Protein AF-A0A6J3HH62-F1 (afdb_monomer_lite)

Radius of gyration: 23.16 Å; chains: 1; bounding box: 51×31×91 Å

Secondary structure (DSSP, 8-state):
-----------------SS-----TTTTT---SSS---HHHHHHHHTTHHHHHHHHHHHHHHS-GGGGTSHHHHTS-HHHHHHHHHHHHHHHHHHHHHHHHHHHHHHHHTTTT-EEGGG--BTTTB-SS--PPPSSHHHHHHS-EE-GGG--B-HHHHHH-SSHHHHHHHBSHHHHHHIIIIIITT-SS--GGG-

Sequence (195 aa):
LPTCPSDRCPPSLTHRPVLPLPHLPGLAGAALPGGRASLRPLLRRAWPAPLFGLLFLLSSHLFPLEAVREDAFYARPLPARLFYMIPVFFAFRMRFYVAWIAAECGCIAAGFGAYPVAAKARAGGGPTLQCPPPSSPEKAASLEYDYETIRNIDCYGTDFCVRVRDGMRYWNMTVQWWLAQYIYKSAPARSYVLR

Foldseek 3Di:
DDDDDDDDDDPDPDDDPLACPPPPVPQVDPPQPDDDLPCVQLCVLCVCLVVLVVLLVVLCVVQPPVVCVDPVLVVDDPVVNVVSVVSVVSSVVSVVSNVLSVVLSVCSVSVHQWDFVVQVQAALGGGPDDDDDDPDSVSSNVTDTDNRNPQQADPCQLPPPPDPVSNVCRHRVSVVVSCVPPPQVPDPDNPPPPD

Structure (mmCIF, N/CA/C/O backbone):
data_AF-A0A6J3HH62-F1
#
_entry.id   AF-A0A6J3HH62-F1
#
loop_
_atom_site.group_PDB
_atom_site.id
_atom_site.type_symbol
_atom_site.label_atom_id
_atom_site.label_alt_id
_atom_site.label_comp_id
_atom_site.label_asym_id
_atom_site.label_entity_id
_atom_site.label_seq_id
_atom_site.pdbx_PDB_ins_code
_atom_site.Cartn_x
_atom_site.Cartn_y
_atom_site.Cartn_z
_atom_site.occupancy
_atom_site.B_iso_or_equiv
_atom_site.auth_seq_id
_atom_site.auth_comp_id
_atom_site.auth_asym_id
_atom_site.auth_atom_id
_atom_site.pdbx_PDB_model_num
ATOM 1 N N . LEU A 1 1 ? 11.571 -1.121 63.852 1.00 31.17 1 LEU A N 1
ATOM 2 C CA . LEU A 1 1 ? 11.965 -0.273 62.699 1.00 31.17 1 LEU A CA 1
ATOM 3 C C . LEU A 1 1 ? 13.459 -0.455 62.477 1.00 31.17 1 LEU A C 1
ATOM 5 O O . LEU A 1 1 ? 14.147 -0.515 63.492 1.00 31.17 1 LEU A O 1
ATOM 9 N N . PRO A 1 2 ? 13.955 -0.557 61.231 1.00 35.16 2 PRO A N 1
ATOM 10 C CA . PRO A 1 2 ? 13.285 -0.305 59.935 1.00 35.16 2 PRO A CA 1
ATOM 11 C C . PRO A 1 2 ? 13.079 -1.614 59.118 1.00 35.16 2 PRO A C 1
ATOM 13 O O . PRO A 1 2 ? 13.833 -2.552 59.324 1.00 35.16 2 PRO A O 1
ATOM 16 N N . THR A 1 3 ? 12.033 -1.923 58.329 1.00 29.91 3 THR A N 1
ATOM 17 C CA . THR A 1 3 ? 11.185 -1.297 57.272 1.00 29.91 3 THR A CA 1
ATOM 18 C C . THR A 1 3 ? 11.782 -1.216 55.852 1.00 29.91 3 THR A C 1
ATOM 20 O O . THR A 1 3 ? 12.464 -0.244 55.560 1.00 29.91 3 THR A O 1
ATOM 23 N N . CYS A 1 4 ? 11.367 -2.189 55.005 1.00 29.03 4 CYS A N 1
ATOM 24 C CA . CYS A 1 4 ? 11.057 -2.180 53.545 1.00 29.03 4 CYS A CA 1
ATOM 25 C C . CYS A 1 4 ? 12.110 -1.714 52.496 1.00 29.03 4 CYS A C 1
ATOM 27 O O . CYS A 1 4 ? 13.048 -1.023 52.872 1.00 29.03 4 CYS A O 1
ATOM 29 N N . PRO A 1 5 ? 11.962 -2.013 51.171 1.00 36.81 5 PRO A N 1
ATOM 30 C CA . PRO A 1 5 ? 10.780 -2.553 50.476 1.00 36.81 5 PRO A CA 1
ATOM 31 C C . PRO A 1 5 ? 11.000 -3.732 49.497 1.00 36.81 5 PRO A C 1
ATOM 33 O O . PRO A 1 5 ? 11.999 -3.866 48.793 1.00 36.81 5 PRO A O 1
ATOM 36 N N . SER A 1 6 ? 9.940 -4.530 49.409 1.00 42.06 6 SER A N 1
ATOM 37 C CA . SER A 1 6 ? 9.471 -5.283 48.247 1.00 42.06 6 SER A CA 1
ATOM 38 C C . SER A 1 6 ? 9.357 -4.397 46.998 1.00 42.06 6 SER A C 1
ATOM 40 O O . SER A 1 6 ? 8.536 -3.492 47.004 1.00 42.06 6 SER A O 1
ATOM 42 N N . ASP A 1 7 ? 10.167 -4.646 45.963 1.00 32.72 7 ASP A N 1
ATOM 43 C CA . ASP A 1 7 ? 9.869 -4.342 44.549 1.00 32.72 7 ASP A CA 1
ATOM 44 C C . ASP A 1 7 ? 11.077 -4.697 43.669 1.00 32.72 7 ASP A C 1
ATOM 46 O O . ASP A 1 7 ? 12.002 -3.896 43.494 1.00 32.72 7 ASP A O 1
ATOM 50 N N . ARG A 1 8 ? 11.087 -5.925 43.130 1.00 31.81 8 ARG A N 1
ATOM 51 C CA . ARG A 1 8 ? 11.787 -6.308 41.884 1.00 31.81 8 ARG A CA 1
ATOM 52 C C . ARG A 1 8 ? 11.579 -7.794 41.586 1.00 31.81 8 ARG A C 1
ATOM 54 O O . ARG A 1 8 ? 12.484 -8.610 41.705 1.00 31.81 8 ARG A O 1
ATOM 61 N N . CYS A 1 9 ? 10.366 -8.144 41.174 1.00 26.94 9 CYS A N 1
ATOM 62 C CA . CYS A 1 9 ? 10.144 -9.369 40.411 1.00 26.94 9 CYS A CA 1
ATOM 63 C C . CYS A 1 9 ? 10.003 -8.951 38.935 1.00 26.94 9 CYS A C 1
ATOM 65 O O . CYS A 1 9 ? 9.087 -8.185 38.627 1.00 26.94 9 CYS A O 1
ATOM 67 N N . PRO A 1 10 ? 10.918 -9.335 38.025 1.00 29.25 10 PRO A N 1
ATOM 68 C CA . PRO A 1 10 ? 10.772 -9.004 36.611 1.00 29.25 10 PRO A CA 1
ATOM 69 C C . PRO A 1 10 ? 9.604 -9.820 36.032 1.00 29.25 10 PRO A C 1
ATOM 71 O O . PRO A 1 10 ? 9.529 -11.023 36.291 1.00 29.25 10 PRO A O 1
ATOM 74 N N . PRO A 1 11 ? 8.680 -9.223 35.257 1.00 34.53 11 PRO A N 1
ATOM 75 C CA . PRO A 1 11 ? 7.620 -9.998 34.641 1.00 34.53 11 PRO A CA 1
ATOM 76 C C . PRO A 1 11 ? 8.225 -10.905 33.566 1.00 34.53 11 PRO A C 1
ATOM 78 O O . PRO A 1 11 ? 8.977 -10.477 32.690 1.00 34.53 11 PRO A O 1
ATOM 81 N N . SER A 1 12 ? 7.888 -12.180 33.691 1.00 28.73 12 SER A N 1
ATOM 82 C CA . SER A 1 12 ? 8.230 -13.298 32.827 1.00 28.73 12 SER A CA 1
ATOM 83 C C . SER A 1 12 ? 8.077 -12.985 31.332 1.00 28.73 12 SER A C 1
ATOM 85 O O . SER A 1 12 ? 6.998 -12.651 30.837 1.00 28.73 12 SER A O 1
ATOM 87 N N . LEU A 1 13 ? 9.178 -13.175 30.598 1.00 35.12 13 LEU A N 1
ATOM 88 C CA . LEU A 1 13 ? 9.234 -13.328 29.143 1.00 35.12 13 LEU A CA 1
ATOM 89 C C . LEU A 1 13 ? 8.426 -14.568 28.740 1.00 35.12 13 LEU A C 1
ATOM 91 O O . LEU A 1 13 ? 8.947 -15.673 28.628 1.00 35.12 13 LEU A O 1
ATOM 95 N N . THR A 1 14 ? 7.127 -14.386 28.542 1.00 31.50 14 THR A N 1
ATOM 96 C CA . THR A 1 14 ? 6.282 -15.351 27.842 1.00 31.50 14 THR A CA 1
ATOM 97 C C . THR A 1 14 ? 6.245 -14.957 26.372 1.00 31.50 14 THR A C 1
ATOM 99 O O . THR A 1 14 ? 5.833 -13.851 26.022 1.00 31.50 14 THR A O 1
ATOM 102 N N . HIS A 1 15 ? 6.729 -15.861 25.517 1.00 33.84 15 HIS A N 1
ATOM 103 C CA . HIS A 1 15 ? 6.591 -15.821 24.064 1.00 33.84 15 HIS A CA 1
ATOM 104 C C . HIS A 1 15 ? 5.150 -15.443 23.684 1.00 33.84 15 HIS A C 1
ATOM 106 O O . HIS A 1 15 ? 4.239 -16.262 23.788 1.00 33.84 15 HIS A O 1
ATOM 112 N N . ARG A 1 16 ? 4.931 -14.193 23.261 1.00 29.56 16 ARG A N 1
ATOM 113 C CA . ARG A 1 16 ? 3.649 -13.754 22.702 1.00 29.56 16 ARG A CA 1
ATOM 114 C C . ARG A 1 16 ? 3.679 -13.943 21.182 1.00 29.56 16 ARG A C 1
ATOM 116 O O . ARG A 1 16 ? 4.616 -13.453 20.550 1.00 29.56 16 ARG A O 1
ATOM 123 N N . PRO A 1 17 ? 2.696 -14.641 20.587 1.00 28.61 17 PRO A N 1
ATOM 124 C CA . PRO A 1 17 ? 2.595 -14.782 19.140 1.00 28.61 17 PRO A CA 1
ATOM 125 C C . PRO A 1 17 ? 2.335 -13.433 18.446 1.00 28.61 17 PRO A C 1
ATOM 127 O O . PRO A 1 17 ? 1.947 -12.445 19.065 1.00 28.61 17 PRO A O 1
ATOM 130 N N . VAL A 1 18 ? 2.577 -13.434 17.132 1.00 42.69 18 VAL A N 1
ATOM 131 C CA . VAL A 1 18 ? 2.764 -12.314 16.182 1.00 42.69 18 VAL A CA 1
ATOM 132 C C . VAL A 1 18 ? 1.596 -11.310 16.056 1.00 42.69 18 VAL A C 1
ATOM 134 O O . VAL A 1 18 ? 1.731 -10.295 15.382 1.00 42.69 18 VAL A O 1
ATOM 137 N N . LEU A 1 19 ? 0.495 -11.494 16.781 1.00 33.06 19 LEU A N 1
ATOM 138 C CA . LEU A 1 19 ? -0.515 -10.463 17.016 1.00 33.06 19 LEU A CA 1
ATOM 139 C C . LEU A 1 19 ? -0.788 -10.409 18.523 1.00 33.06 19 LEU A C 1
ATOM 141 O O . LEU A 1 19 ? -1.282 -11.400 19.067 1.00 33.06 19 LEU A O 1
ATOM 145 N N . PRO A 1 20 ? -0.574 -9.278 19.219 1.00 34.00 20 PRO A N 1
ATOM 146 C CA . PRO A 1 20 ? -1.252 -9.061 20.479 1.00 34.00 20 PRO A CA 1
ATOM 147 C C . PRO A 1 20 ? -2.722 -8.796 20.134 1.00 34.00 20 PRO A C 1
ATOM 149 O O . PRO A 1 20 ? -3.158 -7.653 20.070 1.00 34.00 20 PRO A O 1
ATOM 152 N N . LEU A 1 21 ? -3.492 -9.856 19.878 1.00 33.06 21 LEU A N 1
ATOM 153 C CA . LEU A 1 21 ? -4.920 -9.823 20.155 1.00 33.06 21 LEU A CA 1
ATOM 154 C C . LEU A 1 21 ? -5.010 -9.520 21.655 1.00 33.06 21 LEU A C 1
ATOM 156 O O . LEU A 1 21 ? -4.557 -10.346 22.454 1.00 33.06 21 LEU A O 1
ATOM 160 N N . PRO A 1 22 ? -5.488 -8.336 22.081 1.00 36.28 22 PRO A N 1
ATOM 161 C CA . PRO A 1 22 ? -5.787 -8.156 23.486 1.00 36.28 22 PRO A CA 1
ATOM 162 C C . PRO A 1 22 ? -6.780 -9.257 23.854 1.00 36.28 22 PRO A C 1
ATOM 164 O O . PRO A 1 22 ? -7.756 -9.482 23.138 1.00 36.28 22 PRO A O 1
ATOM 167 N N . HIS A 1 23 ? -6.500 -9.969 24.945 1.00 30.41 23 HIS A N 1
ATOM 168 C CA . HIS A 1 23 ? -7.433 -10.881 25.593 1.00 30.41 23 HIS A CA 1
ATOM 169 C C . HIS A 1 23 ? -8.644 -10.079 26.103 1.00 30.41 23 HIS A C 1
ATOM 171 O O . HIS A 1 23 ? -8.792 -9.824 27.292 1.00 30.41 23 HIS A O 1
ATOM 177 N N . LEU A 1 24 ? -9.493 -9.647 25.175 1.00 33.78 24 LEU A N 1
ATOM 178 C CA . LEU A 1 24 ? -10.891 -9.320 25.377 1.00 33.78 24 LEU A CA 1
ATOM 179 C C . LEU A 1 24 ? -11.648 -10.569 24.920 1.00 33.78 24 LEU A C 1
ATOM 181 O O . LEU A 1 24 ? -11.920 -10.707 23.722 1.00 33.78 24 LEU A O 1
ATOM 185 N N . PRO A 1 25 ? -11.930 -11.524 25.827 1.00 29.22 25 PRO A N 1
ATOM 186 C CA . PRO A 1 25 ? -12.827 -12.619 25.504 1.00 29.22 25 PRO A CA 1
ATOM 187 C C . PRO A 1 25 ? -14.193 -11.984 25.214 1.00 29.22 25 PRO A C 1
ATOM 189 O O . PRO A 1 25 ? -14.886 -11.554 26.128 1.00 29.22 25 PRO A O 1
ATOM 192 N N . GLY A 1 26 ? -14.530 -11.819 23.931 1.00 31.41 26 GLY A N 1
ATOM 193 C CA . GLY A 1 26 ? -15.834 -11.294 23.512 1.00 31.41 26 GLY A CA 1
ATOM 194 C C . GLY A 1 26 ? -15.873 -10.343 22.312 1.00 31.41 26 GLY A C 1
ATOM 195 O O . GLY A 1 26 ? -16.970 -10.060 21.849 1.00 31.41 26 GLY A O 1
ATOM 196 N N . LEU A 1 27 ? -14.744 -9.861 21.770 1.00 39.72 27 LEU A N 1
ATOM 197 C CA . LEU A 1 27 ? -14.769 -8.909 20.634 1.00 39.72 27 LEU A CA 1
ATOM 198 C C . LEU A 1 27 ? -14.074 -9.389 19.354 1.00 39.72 27 LEU A C 1
ATOM 200 O O . LEU A 1 27 ? -14.310 -8.817 18.298 1.00 39.72 27 LEU A O 1
ATOM 204 N N . ALA A 1 28 ? -13.307 -10.484 19.399 1.00 34.47 28 ALA A N 1
ATOM 205 C CA . ALA A 1 28 ? -12.663 -11.075 18.215 1.00 34.47 28 ALA A CA 1
ATOM 206 C C . ALA A 1 28 ? -13.637 -11.779 17.239 1.00 34.47 28 ALA A C 1
ATOM 208 O O . ALA A 1 28 ? -13.213 -12.393 16.267 1.00 34.47 28 ALA A O 1
ATOM 209 N N . GLY A 1 29 ? -14.941 -11.694 17.494 1.00 36.44 29 GLY A N 1
ATOM 210 C CA . GLY A 1 29 ? -15.987 -12.299 16.674 1.00 36.44 29 GLY A CA 1
ATOM 211 C C . GLY A 1 29 ? -17.371 -11.748 16.993 1.00 36.44 29 GLY A C 1
ATOM 212 O O . GLY A 1 29 ? -18.364 -12.430 16.754 1.00 36.44 29 GLY A O 1
ATOM 213 N N . ALA A 1 30 ? -17.458 -10.535 17.551 1.00 38.81 30 ALA A N 1
ATOM 214 C CA . ALA A 1 30 ? -18.736 -9.846 17.618 1.00 38.81 30 ALA A CA 1
ATOM 215 C C . ALA A 1 30 ? -19.070 -9.394 16.194 1.00 38.81 30 ALA A C 1
ATOM 217 O O . ALA A 1 30 ? -18.771 -8.270 15.793 1.00 38.81 30 ALA A O 1
ATOM 218 N N . ALA A 1 31 ? -19.653 -10.307 15.413 1.00 41.12 31 ALA A N 1
ATOM 219 C CA . ALA A 1 31 ? -20.469 -9.932 14.275 1.00 41.12 31 ALA A CA 1
ATOM 220 C C . ALA A 1 31 ? -21.344 -8.767 14.745 1.00 41.12 31 ALA A C 1
ATOM 222 O O . ALA A 1 31 ? -22.057 -8.913 15.740 1.00 41.12 31 ALA A O 1
ATOM 223 N N . LEU A 1 32 ? -21.194 -7.605 14.100 1.00 47.41 32 LEU A N 1
ATOM 224 C CA . LEU A 1 32 ? -21.970 -6.402 14.396 1.00 47.41 32 LEU A CA 1
ATOM 225 C C . LEU A 1 32 ? -23.425 -6.826 14.664 1.00 47.41 32 LEU A C 1
ATOM 227 O O . LEU A 1 32 ? -24.048 -7.396 13.759 1.00 47.41 32 LEU A O 1
ATOM 231 N N . PRO A 1 33 ? -23.953 -6.645 15.891 1.00 35.84 33 PRO A N 1
ATOM 232 C CA . PRO A 1 33 ? -25.292 -7.102 16.218 1.00 35.84 33 PRO A CA 1
ATOM 233 C C . PRO A 1 33 ? -26.265 -6.225 15.431 1.00 35.84 33 PRO A C 1
ATOM 235 O O . PRO A 1 33 ? -26.500 -5.071 15.774 1.00 35.84 33 PRO A O 1
ATOM 238 N N . GLY A 1 34 ? -26.759 -6.763 14.316 1.00 41.50 34 GLY A N 1
ATOM 239 C CA . GLY A 1 34 ? -27.619 -6.048 13.376 1.00 41.50 34 GLY A CA 1
ATOM 240 C C . GLY A 1 34 ? -27.044 -5.933 11.965 1.00 41.50 34 GLY A C 1
ATOM 241 O O . GLY A 1 34 ? -26.807 -4.829 11.495 1.00 41.50 34 GLY A O 1
ATOM 242 N N . GLY A 1 35 ? -26.847 -7.068 11.282 1.00 43.34 35 GLY A N 1
ATOM 243 C CA . GLY A 1 35 ? -27.332 -7.354 9.914 1.00 43.34 35 GLY A CA 1
ATOM 244 C C . GLY A 1 35 ? -27.056 -6.401 8.739 1.00 43.34 35 GLY A C 1
ATOM 245 O O . GLY A 1 35 ? -27.515 -6.668 7.631 1.00 43.34 35 GLY A O 1
ATOM 246 N N . ARG A 1 36 ? -26.317 -5.312 8.917 1.00 45.66 36 ARG A N 1
ATOM 247 C CA . ARG A 1 36 ? -25.797 -4.467 7.846 1.00 45.66 36 ARG A CA 1
ATOM 248 C C . ARG A 1 36 ? -24.330 -4.258 8.151 1.00 45.66 36 ARG A C 1
ATOM 250 O O . ARG A 1 36 ? -23.964 -3.295 8.818 1.00 45.66 36 ARG A O 1
ATOM 257 N N . ALA A 1 37 ? -23.488 -5.160 7.646 1.00 55.50 37 ALA A N 1
ATOM 258 C CA . ALA A 1 37 ? -22.100 -4.809 7.396 1.00 55.50 37 ALA A CA 1
ATOM 259 C C . ALA A 1 37 ? -22.143 -3.493 6.618 1.00 55.50 37 ALA A C 1
ATOM 261 O O . ALA A 1 37 ? -22.638 -3.445 5.489 1.00 55.50 37 ALA A O 1
ATOM 262 N N . SER A 1 38 ? -21.781 -2.392 7.273 1.00 67.88 38 SER A N 1
ATOM 263 C CA . SER A 1 38 ? -21.808 -1.097 6.620 1.00 67.88 38 SER A CA 1
ATOM 264 C C . SER A 1 38 ? -20.830 -1.207 5.458 1.00 67.88 38 SER A C 1
ATOM 266 O O . SER A 1 38 ? -19.625 -1.312 5.660 1.00 67.88 38 SER A O 1
ATOM 268 N N . LEU A 1 39 ? -21.342 -1.233 4.227 1.00 80.62 39 LEU A N 1
ATOM 269 C CA . LEU A 1 39 ? -20.509 -1.250 3.022 1.00 80.62 39 LEU A CA 1
ATOM 270 C C . LEU A 1 39 ? -19.714 0.053 2.892 1.00 80.62 39 LEU A C 1
ATOM 272 O O . LEU A 1 39 ? -18.776 0.126 2.111 1.00 80.62 39 LEU A O 1
ATOM 276 N N . ARG A 1 40 ? -20.065 1.086 3.666 1.00 87.56 40 ARG A N 1
ATOM 277 C CA . ARG A 1 40 ? -19.436 2.408 3.630 1.00 87.56 40 ARG A CA 1
ATOM 278 C C . ARG A 1 40 ? -17.922 2.370 3.890 1.00 87.56 40 ARG A C 1
ATOM 280 O O . ARG A 1 40 ? -17.207 2.867 3.026 1.00 87.56 40 ARG A O 1
ATOM 287 N N . PRO A 1 41 ? -17.397 1.809 5.001 1.00 88.50 41 PRO A N 1
ATOM 288 C CA . PRO A 1 41 ? -15.952 1.682 5.220 1.00 88.50 41 PRO A CA 1
ATOM 289 C C . PRO A 1 41 ? -15.249 0.901 4.107 1.00 88.50 41 PRO A C 1
ATOM 291 O O . PRO A 1 41 ? -14.189 1.322 3.649 1.00 88.50 41 PRO A O 1
ATOM 294 N N . LEU A 1 42 ? -15.867 -0.178 3.619 1.00 91.06 42 LEU A N 1
ATOM 295 C CA . LEU A 1 42 ? -15.319 -0.983 2.530 1.00 91.06 42 LEU A CA 1
ATOM 296 C C . LEU A 1 42 ? -15.235 -0.178 1.228 1.00 91.06 42 LEU A C 1
ATOM 298 O O . LEU A 1 42 ? -14.167 -0.086 0.635 1.00 91.06 42 LEU A O 1
ATOM 302 N N . LEU A 1 43 ? -16.326 0.469 0.811 1.00 92.25 43 LEU A N 1
ATOM 303 C CA . LEU A 1 43 ? -16.376 1.294 -0.400 1.00 92.25 43 LEU A CA 1
ATOM 304 C C . LEU A 1 43 ? -15.441 2.499 -0.305 1.00 92.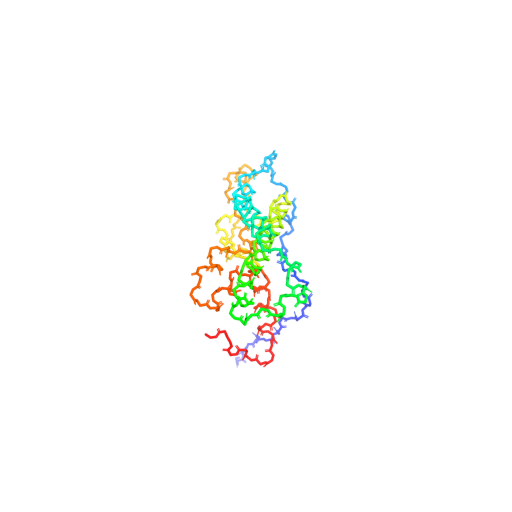25 43 LEU A C 1
ATOM 306 O O . LEU A 1 43 ? -14.747 2.819 -1.267 1.00 92.25 43 LEU A O 1
ATOM 310 N N . ARG A 1 44 ? -15.369 3.140 0.867 1.00 92.00 44 ARG A N 1
ATOM 311 C CA . ARG A 1 44 ? -14.438 4.244 1.118 1.00 92.00 44 ARG A CA 1
ATOM 312 C C . ARG A 1 44 ? -12.991 3.787 0.962 1.00 92.00 44 ARG A C 1
ATOM 314 O O . ARG A 1 44 ? -12.186 4.540 0.417 1.00 92.00 44 ARG A O 1
ATOM 321 N N . ARG A 1 45 ? -12.656 2.573 1.416 1.00 94.00 45 ARG A N 1
ATOM 322 C CA . ARG A 1 45 ? -11.307 2.025 1.252 1.00 94.00 45 ARG A CA 1
ATOM 323 C C . ARG A 1 45 ? -11.029 1.563 -0.178 1.00 94.00 45 ARG A C 1
ATOM 325 O O . ARG A 1 45 ? -9.919 1.770 -0.656 1.00 94.00 45 ARG A O 1
ATOM 332 N N . ALA A 1 46 ? -12.026 1.000 -0.856 1.00 95.00 46 ALA A N 1
ATOM 333 C CA . ALA A 1 46 ? -11.924 0.492 -2.222 1.00 95.00 46 ALA A CA 1
ATOM 334 C C . ALA A 1 46 ? -11.912 1.594 -3.296 1.00 95.00 46 ALA A C 1
ATOM 336 O O . ALA A 1 46 ? -11.367 1.370 -4.372 1.00 95.00 46 ALA A O 1
ATOM 337 N N . TRP A 1 47 ? -12.468 2.780 -3.019 1.00 94.38 47 TRP A N 1
ATOM 338 C CA . TRP A 1 47 ? -12.587 3.900 -3.968 1.00 94.38 47 TRP A CA 1
ATOM 339 C C . TRP A 1 47 ? -11.326 4.217 -4.803 1.00 94.38 47 TRP A C 1
ATOM 341 O O . TRP A 1 47 ? -11.460 4.399 -6.012 1.00 94.38 47 TRP A O 1
ATOM 351 N N . PRO A 1 48 ? -10.104 4.277 -4.237 1.00 94.19 48 PRO A N 1
ATOM 352 C CA . PRO A 1 48 ? -8.901 4.541 -5.029 1.00 94.19 48 PRO A CA 1
ATOM 353 C C . PRO A 1 48 ? -8.414 3.351 -5.880 1.00 94.19 48 PRO A C 1
ATOM 355 O O . PRO A 1 48 ? -7.643 3.554 -6.817 1.00 94.19 48 PRO A O 1
ATOM 358 N N . ALA A 1 49 ? -8.848 2.117 -5.599 1.00 95.25 49 ALA A N 1
ATOM 359 C CA . ALA A 1 49 ? -8.404 0.920 -6.320 1.00 95.25 49 ALA A CA 1
ATOM 360 C C . ALA A 1 49 ? -8.656 0.951 -7.842 1.00 95.25 49 ALA A C 1
ATOM 362 O O . ALA A 1 49 ? -7.721 0.624 -8.572 1.00 95.25 49 ALA A O 1
ATOM 363 N N . PRO A 1 50 ? -9.839 1.345 -8.368 1.00 96.00 50 PRO A N 1
ATOM 364 C CA . PRO A 1 50 ? -10.060 1.413 -9.814 1.00 96.00 50 PRO A CA 1
ATOM 365 C C . PRO A 1 50 ? -9.129 2.408 -10.512 1.00 96.00 50 PRO A C 1
ATOM 367 O O . PRO A 1 50 ? -8.640 2.112 -11.600 1.00 96.00 50 PRO A O 1
ATOM 370 N N . LEU A 1 51 ? -8.825 3.549 -9.881 1.00 95.81 51 LEU A N 1
ATOM 371 C CA . LEU A 1 51 ? -7.880 4.524 -10.431 1.00 95.81 51 LEU A CA 1
ATOM 372 C C . LEU A 1 51 ? -6.479 3.915 -10.551 1.00 95.81 51 LEU A C 1
ATOM 374 O O . LEU A 1 51 ? -5.876 3.962 -11.622 1.00 95.81 51 LEU A O 1
ATOM 378 N N . PHE A 1 52 ? -5.972 3.299 -9.481 1.00 96.50 52 PHE A N 1
ATOM 379 C CA . PHE A 1 52 ? -4.662 2.644 -9.516 1.00 96.50 52 PHE A CA 1
ATOM 380 C C . PHE A 1 52 ? -4.630 1.450 -10.473 1.00 96.50 52 PHE A C 1
ATOM 382 O O . PHE A 1 52 ? -3.636 1.261 -11.170 1.00 96.50 52 PHE A O 1
ATOM 389 N N . GLY A 1 53 ? -5.721 0.688 -10.568 1.00 96.62 53 GLY A N 1
ATOM 390 C CA . GLY A 1 53 ? -5.868 -0.396 -11.538 1.00 96.62 53 GLY A CA 1
ATOM 391 C C . GLY A 1 53 ? -5.786 0.105 -12.979 1.00 96.62 53 GLY A C 1
ATOM 392 O O . GLY A 1 53 ? -5.030 -0.448 -13.774 1.00 96.62 53 GLY A O 1
ATOM 393 N N . LEU A 1 54 ? -6.486 1.193 -13.308 1.00 97.12 54 LEU A N 1
ATOM 394 C CA . LEU A 1 54 ? -6.420 1.806 -14.635 1.00 97.12 54 LEU A CA 1
ATOM 395 C C . LEU A 1 54 ? -5.013 2.331 -14.951 1.00 97.12 54 LEU A C 1
ATOM 397 O O . LEU A 1 54 ? -4.493 2.069 -16.032 1.00 97.12 54 LEU A O 1
ATOM 401 N N . LEU A 1 55 ? -4.376 3.029 -14.006 1.00 95.94 55 LEU A N 1
ATOM 402 C CA . LEU A 1 55 ? -3.010 3.539 -14.168 1.00 95.94 55 LEU A CA 1
ATOM 403 C C . LEU A 1 55 ? -1.986 2.408 -14.348 1.00 95.94 55 LEU A C 1
ATOM 405 O O . LEU A 1 55 ? -1.072 2.531 -15.167 1.00 95.94 55 LEU A O 1
ATOM 409 N N . PHE A 1 56 ? -2.161 1.299 -13.622 1.00 95.88 56 PHE A N 1
ATOM 410 C CA . PHE A 1 56 ? -1.376 0.077 -13.785 1.00 95.88 56 PHE A CA 1
ATOM 411 C C . PHE A 1 56 ? -1.535 -0.508 -15.190 1.00 95.88 56 PHE A C 1
ATOM 413 O O . PHE A 1 56 ? -0.529 -0.771 -15.850 1.00 95.88 56 PHE A O 1
ATOM 420 N N . LEU A 1 57 ? -2.773 -0.687 -15.658 1.00 95.81 57 LEU A N 1
ATOM 421 C CA . LEU A 1 57 ? -3.056 -1.244 -16.983 1.00 95.81 57 LEU A CA 1
ATOM 422 C C . LEU A 1 57 ? -2.511 -0.343 -18.094 1.00 95.81 57 LEU A C 1
ATOM 424 O O . LEU A 1 57 ? -1.840 -0.833 -18.998 1.00 95.81 57 LEU A O 1
ATOM 428 N N . LEU A 1 58 ? -2.725 0.972 -17.992 1.00 95.81 58 LEU A N 1
ATOM 429 C CA . LEU A 1 58 ? -2.235 1.945 -18.967 1.00 95.81 58 LEU A CA 1
ATOM 430 C C . LEU A 1 58 ? -0.704 1.951 -19.039 1.00 95.81 58 LEU A C 1
ATOM 432 O O . LEU A 1 58 ? -0.145 1.848 -20.129 1.00 95.81 58 LEU A O 1
ATOM 436 N N . SER A 1 59 ? -0.017 2.025 -17.894 1.00 94.00 59 SER A N 1
ATOM 437 C CA . SER A 1 59 ? 1.452 1.998 -17.886 1.00 94.00 59 SER A CA 1
ATOM 438 C C . SER A 1 59 ? 2.003 0.667 -18.380 1.00 94.00 59 SER A C 1
ATOM 440 O O . SER A 1 59 ? 2.980 0.664 -19.117 1.00 94.00 59 SER A O 1
ATOM 442 N N . SER A 1 60 ? 1.362 -0.450 -18.032 1.00 93.50 60 SER A N 1
ATOM 443 C CA . SER A 1 60 ? 1.796 -1.783 -18.467 1.00 93.50 60 SER A CA 1
ATOM 444 C C . SER A 1 60 ? 1.562 -2.014 -19.962 1.00 93.50 60 SER A C 1
ATOM 446 O O . SER A 1 60 ? 2.326 -2.741 -20.590 1.00 93.50 60 SER A O 1
ATOM 448 N N . HIS A 1 61 ? 0.537 -1.381 -20.540 1.00 93.88 61 HIS A N 1
ATOM 449 C CA . HIS A 1 61 ? 0.272 -1.408 -21.978 1.00 93.88 61 HIS A CA 1
ATOM 450 C C . HIS A 1 61 ? 1.259 -0.530 -22.762 1.00 93.88 61 HIS A C 1
ATOM 452 O O . HIS A 1 61 ? 1.759 -0.943 -23.803 1.00 93.88 61 HIS A O 1
ATOM 458 N N . LEU A 1 62 ? 1.546 0.683 -22.276 1.00 93.25 62 LEU A N 1
ATOM 459 C CA . LEU A 1 62 ? 2.466 1.613 -22.944 1.00 93.25 62 LEU A CA 1
ATOM 460 C C . LEU A 1 62 ? 3.943 1.224 -22.771 1.00 93.25 62 LEU A C 1
ATOM 462 O O . LEU A 1 62 ? 4.752 1.472 -23.661 1.00 93.25 62 LEU A O 1
ATOM 466 N N . PHE A 1 63 ? 4.291 0.626 -21.630 1.00 92.19 63 PHE A N 1
ATOM 467 C CA . PHE A 1 63 ? 5.657 0.274 -21.246 1.00 92.19 63 PHE A CA 1
ATOM 468 C C . PHE A 1 63 ? 5.708 -1.171 -20.720 1.00 92.19 63 PHE A C 1
ATOM 470 O O . PHE A 1 63 ? 5.846 -1.392 -19.512 1.00 92.19 63 PHE A O 1
ATOM 477 N N . PRO A 1 64 ? 5.589 -2.178 -21.604 1.00 90.25 64 PRO A N 1
ATOM 478 C CA . PRO A 1 64 ? 5.595 -3.578 -21.197 1.00 90.25 64 PRO A CA 1
ATOM 479 C C . PRO A 1 64 ? 6.927 -3.969 -20.546 1.00 90.25 64 PRO A C 1
ATOM 481 O O . PRO A 1 64 ? 8.005 -3.588 -21.007 1.00 90.25 64 PRO A O 1
ATOM 484 N N . LEU A 1 65 ? 6.861 -4.776 -19.483 1.00 87.38 65 LEU A N 1
ATOM 485 C CA . LEU A 1 65 ? 8.054 -5.270 -18.786 1.00 87.38 65 LEU A CA 1
ATOM 486 C C . LEU A 1 65 ? 8.944 -6.117 -19.707 1.00 87.38 65 LEU A C 1
ATOM 488 O O . LEU A 1 65 ? 10.166 -6.075 -19.592 1.00 87.38 65 LEU A O 1
ATOM 492 N N . GLU A 1 66 ? 8.339 -6.843 -20.647 1.00 88.00 66 GLU A N 1
ATOM 493 C CA . GLU A 1 66 ? 9.066 -7.758 -21.530 1.00 88.00 66 GLU A CA 1
ATOM 494 C C . GLU A 1 66 ? 10.052 -7.040 -22.448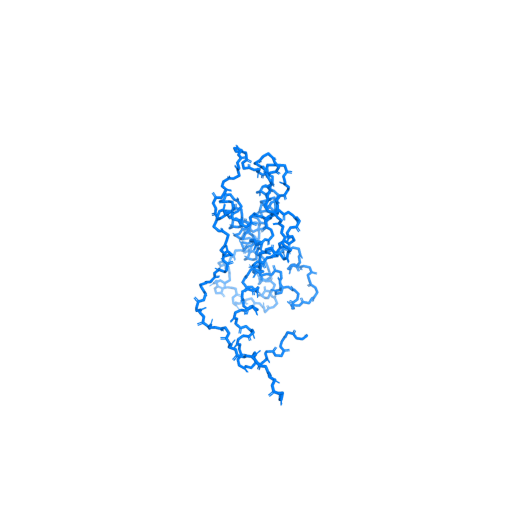 1.00 88.00 66 GLU A C 1
ATOM 496 O O . GLU A 1 66 ? 11.125 -7.573 -22.712 1.00 88.00 66 GLU A O 1
ATOM 501 N N . ALA A 1 67 ? 9.775 -5.784 -22.810 1.00 86.75 67 ALA A N 1
ATOM 502 C CA . ALA A 1 67 ? 10.702 -4.984 -23.600 1.00 86.75 67 ALA A CA 1
ATOM 503 C C . ALA A 1 67 ? 12.043 -4.749 -22.881 1.00 86.75 67 ALA A C 1
ATOM 505 O O . ALA A 1 67 ? 13.033 -4.478 -23.542 1.00 86.75 67 ALA A O 1
ATOM 506 N N . VAL A 1 68 ? 12.110 -4.857 -21.545 1.00 87.88 68 VAL A N 1
ATOM 507 C CA . VAL A 1 68 ? 13.374 -4.754 -20.783 1.00 87.88 68 VAL A CA 1
ATOM 508 C C . VAL A 1 68 ? 14.223 -6.020 -20.916 1.00 87.88 68 VAL A C 1
ATOM 510 O O . VAL A 1 68 ? 15.435 -5.968 -20.718 1.00 87.88 68 VAL A O 1
ATOM 513 N N . ARG A 1 69 ? 13.598 -7.160 -21.230 1.00 88.00 69 ARG A N 1
ATOM 514 C CA . ARG A 1 69 ? 14.264 -8.466 -21.344 1.00 88.00 69 ARG A CA 1
ATOM 515 C C . ARG A 1 69 ? 14.839 -8.720 -22.734 1.00 88.00 69 ARG A C 1
ATOM 517 O O . ARG A 1 69 ? 15.584 -9.676 -22.903 1.00 88.00 69 ARG A O 1
ATOM 524 N N . GLU A 1 70 ? 14.479 -7.899 -23.715 1.00 90.62 70 GLU A N 1
ATOM 525 C CA . GLU A 1 70 ? 14.967 -8.009 -25.086 1.00 90.62 70 GLU A CA 1
ATOM 526 C C . GLU A 1 70 ? 16.403 -7.483 -25.215 1.00 90.62 70 GLU A C 1
ATOM 528 O O . GLU A 1 70 ? 16.738 -6.414 -24.701 1.00 90.62 70 GLU A O 1
ATOM 533 N N . ASP A 1 71 ? 17.239 -8.168 -25.999 1.00 89.25 71 ASP A N 1
ATOM 534 C CA . ASP A 1 71 ? 18.624 -7.748 -26.268 1.00 89.25 71 ASP A CA 1
ATOM 535 C C . ASP A 1 71 ? 18.703 -6.336 -26.879 1.00 89.25 71 ASP A C 1
ATOM 537 O O . ASP A 1 71 ? 19.603 -5.546 -26.575 1.00 89.25 71 ASP A O 1
ATOM 541 N N . ALA A 1 72 ? 17.694 -5.966 -27.674 1.00 88.69 72 ALA A N 1
ATOM 542 C CA . ALA A 1 72 ? 17.557 -4.641 -28.275 1.00 88.69 72 ALA A CA 1
ATOM 543 C C . ALA A 1 72 ? 17.443 -3.510 -27.234 1.00 88.69 72 ALA A C 1
ATOM 545 O O . ALA A 1 72 ? 17.799 -2.363 -27.517 1.00 88.69 72 ALA A O 1
ATOM 546 N N . PHE A 1 73 ? 16.973 -3.803 -26.019 1.00 89.81 73 PHE A N 1
ATOM 547 C CA . PHE A 1 73 ? 16.917 -2.830 -24.932 1.00 89.81 73 PHE A CA 1
ATOM 548 C C . PHE A 1 73 ? 18.300 -2.531 -24.357 1.00 89.81 73 PHE A C 1
ATOM 550 O O . PHE A 1 73 ? 18.603 -1.374 -24.052 1.00 89.81 73 PHE A O 1
ATOM 557 N N . TYR A 1 74 ? 19.170 -3.540 -24.267 1.00 88.31 74 TYR A N 1
ATOM 558 C CA . TYR A 1 74 ? 20.545 -3.368 -23.795 1.00 88.31 74 TYR A CA 1
ATOM 559 C C . TYR A 1 74 ? 21.398 -2.549 -24.768 1.00 88.31 74 TYR A C 1
ATOM 561 O O . TYR A 1 74 ? 22.301 -1.835 -24.327 1.00 88.31 74 TYR A O 1
ATOM 569 N N . ALA A 1 75 ? 21.052 -2.563 -26.059 1.00 92.50 75 ALA A N 1
ATOM 570 C CA . ALA A 1 75 ? 21.666 -1.715 -27.079 1.00 92.50 75 ALA A CA 1
ATOM 571 C C . ALA A 1 75 ? 21.297 -0.220 -26.952 1.00 92.50 75 ALA A C 1
ATOM 573 O O . ALA A 1 75 ? 21.935 0.631 -27.575 1.00 92.50 75 ALA A O 1
ATOM 574 N N . ARG A 1 76 ? 20.286 0.141 -26.145 1.00 91.31 76 ARG A N 1
ATOM 575 C CA . ARG A 1 76 ? 19.860 1.539 -25.976 1.00 91.31 76 ARG A CA 1
ATOM 576 C C . ARG A 1 76 ? 20.856 2.344 -25.126 1.00 91.31 76 ARG A C 1
ATOM 578 O O . ARG A 1 76 ? 21.440 1.824 -24.163 1.00 91.31 76 ARG A O 1
ATOM 585 N N . PRO A 1 77 ? 21.007 3.655 -25.390 1.00 93.94 77 PRO A N 1
ATOM 586 C CA . PRO A 1 77 ? 21.832 4.520 -24.553 1.00 93.94 77 PRO A CA 1
ATOM 587 C C . PRO A 1 77 ? 21.299 4.554 -23.111 1.00 93.94 77 PRO A C 1
ATOM 589 O O . PRO A 1 77 ? 20.101 4.394 -22.865 1.00 93.94 77 PRO A O 1
ATOM 592 N N . LEU A 1 78 ? 22.195 4.757 -22.139 1.00 93.44 78 LEU A N 1
ATOM 593 C CA . LEU A 1 78 ? 21.870 4.696 -20.707 1.00 93.44 78 LEU A CA 1
ATOM 594 C C . LEU A 1 78 ? 20.665 5.575 -20.295 1.00 93.44 78 LEU A C 1
ATOM 596 O O . LEU A 1 78 ? 19.809 5.065 -19.572 1.00 93.44 78 LEU A O 1
ATOM 600 N N . PRO A 1 79 ? 20.512 6.831 -20.769 1.00 94.56 79 PRO A N 1
ATOM 601 C CA . PRO A 1 79 ? 19.360 7.659 -20.407 1.00 94.56 79 PRO A CA 1
ATOM 602 C C . PRO A 1 79 ? 18.016 7.052 -20.821 1.00 94.56 79 PRO A C 1
ATOM 604 O O . PRO A 1 79 ? 17.052 7.128 -20.066 1.00 94.56 79 PRO A O 1
ATOM 607 N N . ALA A 1 80 ? 17.954 6.393 -21.982 1.00 91.69 80 ALA A N 1
ATOM 608 C CA . ALA A 1 80 ? 16.732 5.742 -22.451 1.00 91.69 80 ALA A CA 1
ATOM 609 C C . ALA A 1 80 ? 16.359 4.544 -21.564 1.00 91.69 80 ALA A C 1
ATOM 611 O O . ALA A 1 80 ? 15.183 4.325 -21.275 1.00 91.69 80 ALA A O 1
ATOM 612 N N . ARG A 1 81 ? 17.363 3.799 -21.083 1.00 92.62 81 ARG A N 1
ATOM 613 C CA . ARG A 1 81 ? 17.160 2.694 -20.136 1.00 92.62 81 ARG A CA 1
ATOM 614 C C . ARG A 1 81 ? 16.679 3.200 -18.777 1.00 92.62 81 ARG A C 1
ATOM 616 O O . ARG A 1 81 ? 15.721 2.654 -18.243 1.00 92.62 81 ARG A O 1
ATOM 623 N N . LEU A 1 82 ? 17.290 4.266 -18.252 1.00 93.38 82 LEU A N 1
ATOM 624 C CA . LEU A 1 82 ? 16.871 4.895 -16.993 1.00 93.38 82 LEU A CA 1
ATOM 625 C C . LEU A 1 82 ? 15.454 5.469 -17.082 1.00 93.38 82 LEU A C 1
ATOM 627 O O . LEU A 1 82 ? 14.658 5.257 -16.171 1.00 93.38 82 LEU A O 1
ATOM 631 N N . PHE A 1 83 ? 15.118 6.132 -18.191 1.00 93.19 83 PHE A N 1
ATOM 632 C CA . PHE A 1 83 ? 13.763 6.623 -18.426 1.00 93.19 83 PHE A CA 1
ATOM 633 C C . PHE A 1 83 ? 12.749 5.481 -18.405 1.00 93.19 83 PHE A C 1
ATOM 635 O O . PHE A 1 83 ? 11.731 5.610 -17.740 1.00 93.19 83 PHE A O 1
ATOM 642 N N . TYR A 1 84 ? 13.044 4.352 -19.058 1.00 93.19 84 TYR A N 1
ATOM 643 C CA . TYR A 1 84 ? 12.143 3.196 -19.099 1.00 93.19 84 TYR A CA 1
ATOM 644 C C . TYR A 1 84 ? 11.909 2.553 -17.722 1.00 93.19 84 TYR A C 1
ATOM 646 O O . TYR A 1 84 ? 10.844 1.992 -17.474 1.00 93.19 84 TYR A O 1
ATOM 654 N N . MET A 1 85 ? 12.862 2.669 -16.793 1.00 92.19 85 MET A N 1
ATOM 655 C CA . MET A 1 85 ? 12.666 2.183 -15.424 1.00 92.19 85 MET A CA 1
ATOM 656 C C . MET A 1 85 ? 11.554 2.951 -14.698 1.00 92.19 85 MET A C 1
ATOM 658 O O . MET A 1 85 ? 10.822 2.350 -13.918 1.00 92.19 85 MET A O 1
ATOM 662 N N . ILE A 1 86 ? 11.377 4.248 -14.968 1.00 93.31 86 ILE A N 1
ATOM 663 C CA . ILE A 1 86 ? 10.373 5.090 -14.298 1.00 93.31 86 ILE A CA 1
ATOM 664 C C . ILE A 1 86 ? 8.940 4.540 -14.473 1.00 93.31 86 ILE A C 1
ATOM 666 O O . ILE A 1 86 ? 8.307 4.245 -13.454 1.00 93.31 86 ILE A O 1
ATOM 670 N N . PRO A 1 87 ? 8.405 4.351 -15.699 1.00 93.25 87 PRO A N 1
ATOM 671 C CA . PRO A 1 87 ? 7.063 3.809 -15.885 1.00 93.25 87 PRO A CA 1
ATOM 672 C C . PRO A 1 87 ? 6.940 2.351 -15.420 1.00 93.25 87 PRO A C 1
ATOM 674 O O . PRO A 1 87 ? 5.884 1.971 -14.918 1.00 93.25 87 PRO A O 1
ATOM 677 N N . VAL A 1 88 ? 8.009 1.547 -15.496 1.00 92.06 88 VAL A N 1
ATOM 678 C CA . VAL A 1 88 ? 8.011 0.166 -14.975 1.00 92.06 88 VAL A CA 1
ATOM 679 C C . VAL A 1 88 ? 7.862 0.144 -13.449 1.00 92.06 88 VAL A C 1
ATOM 681 O O . VAL A 1 88 ? 7.006 -0.570 -12.920 1.00 92.06 88 VAL A O 1
ATOM 684 N N . PHE A 1 89 ? 8.640 0.953 -12.723 1.00 92.38 89 PHE A N 1
ATOM 685 C CA . PHE A 1 89 ? 8.509 1.086 -11.268 1.00 92.38 89 PHE A CA 1
ATOM 686 C C . PHE A 1 89 ? 7.154 1.674 -10.873 1.00 92.38 89 PHE A C 1
ATOM 688 O O . PHE A 1 89 ? 6.560 1.233 -9.886 1.00 92.38 89 PHE A O 1
ATOM 695 N N . PHE A 1 90 ? 6.640 2.630 -11.647 1.00 94.25 90 PHE A N 1
ATOM 696 C CA . PHE A 1 90 ? 5.306 3.181 -11.440 1.00 94.25 90 PHE A CA 1
ATOM 697 C C . PHE A 1 90 ? 4.219 2.104 -11.585 1.00 94.25 90 PHE A C 1
ATOM 699 O O . PHE A 1 90 ? 3.402 1.943 -10.678 1.00 94.25 90 PHE A O 1
ATOM 706 N N . ALA A 1 91 ? 4.244 1.306 -12.658 1.00 94.50 91 ALA A N 1
ATOM 707 C CA . ALA A 1 91 ? 3.301 0.205 -12.862 1.00 94.50 91 ALA A CA 1
ATOM 708 C C . ALA A 1 91 ? 3.372 -0.820 -11.719 1.00 94.50 91 ALA A C 1
ATOM 710 O O . ALA A 1 91 ? 2.344 -1.208 -11.157 1.00 94.50 91 ALA A O 1
ATOM 711 N N . PHE A 1 92 ? 4.587 -1.206 -11.312 1.00 93.19 92 PHE A N 1
ATOM 712 C CA . PHE A 1 92 ? 4.790 -2.082 -10.161 1.00 93.19 92 PHE A CA 1
ATOM 713 C C . PHE A 1 92 ? 4.156 -1.490 -8.899 1.00 93.19 92 PHE A C 1
ATOM 715 O O . PHE A 1 92 ? 3.394 -2.176 -8.222 1.00 93.19 92 PHE A O 1
ATOM 722 N N . ARG A 1 93 ? 4.390 -0.207 -8.611 1.00 93.75 93 ARG A N 1
ATOM 723 C CA . ARG A 1 93 ? 3.832 0.489 -7.443 1.00 93.75 93 ARG A CA 1
ATOM 724 C C . ARG A 1 93 ? 2.302 0.524 -7.450 1.00 93.75 93 ARG A C 1
ATOM 726 O O . ARG A 1 93 ? 1.698 0.185 -6.435 1.00 93.75 93 ARG A O 1
ATOM 733 N N . MET A 1 94 ? 1.678 0.844 -8.586 1.00 96.69 94 MET A N 1
ATOM 734 C CA . MET A 1 94 ? 0.214 0.823 -8.724 1.00 96.69 94 MET A CA 1
ATOM 735 C C . MET A 1 94 ? -0.363 -0.568 -8.425 1.00 96.69 94 MET A C 1
ATOM 737 O O . MET A 1 94 ? -1.374 -0.687 -7.730 1.00 96.69 94 MET A O 1
ATOM 741 N N . ARG A 1 95 ? 0.324 -1.633 -8.860 1.00 94.38 95 ARG A N 1
ATOM 742 C CA . ARG A 1 95 ? -0.058 -3.017 -8.546 1.00 94.38 95 ARG A CA 1
ATOM 743 C C . ARG A 1 95 ? -0.049 -3.296 -7.038 1.00 94.38 95 ARG A C 1
ATOM 745 O O . ARG A 1 95 ? -0.979 -3.928 -6.540 1.00 94.38 95 ARG A O 1
ATOM 752 N N . PHE A 1 96 ? 0.959 -2.817 -6.302 1.00 94.56 96 PHE A N 1
ATOM 753 C CA . PHE A 1 96 ? 1.000 -2.963 -4.837 1.00 94.56 96 PHE A CA 1
ATOM 754 C C . PHE A 1 96 ? -0.121 -2.194 -4.144 1.00 94.56 96 PHE A C 1
ATOM 756 O O . PHE A 1 96 ? -0.732 -2.728 -3.220 1.00 94.56 96 PHE A O 1
ATOM 763 N N . TYR A 1 97 ? -0.439 -0.982 -4.606 1.00 95.81 97 TYR A N 1
ATOM 764 C CA . TYR A 1 97 ? -1.552 -0.209 -4.053 1.00 95.81 97 TYR A CA 1
ATOM 765 C C . TYR A 1 97 ? -2.878 -0.955 -4.166 1.00 95.81 97 TYR A C 1
ATOM 767 O O . TYR A 1 97 ? -3.577 -1.101 -3.163 1.00 95.81 97 TYR A O 1
ATOM 775 N N . VAL A 1 98 ? -3.191 -1.497 -5.346 1.00 96.62 98 VAL A N 1
ATOM 776 C CA . VAL A 1 98 ? -4.400 -2.312 -5.540 1.00 96.62 98 VAL A CA 1
ATOM 777 C C . VAL A 1 98 ? -4.384 -3.536 -4.623 1.00 96.62 98 VAL A C 1
ATOM 779 O O . VAL A 1 98 ? -5.382 -3.805 -3.955 1.00 96.62 98 VAL A O 1
ATOM 782 N N . ALA A 1 99 ? -3.254 -4.245 -4.538 1.00 95.94 99 ALA A N 1
ATOM 783 C CA . ALA A 1 99 ? -3.129 -5.441 -3.707 1.00 95.94 99 ALA A CA 1
ATOM 784 C C . ALA A 1 99 ? -3.368 -5.156 -2.214 1.00 95.94 99 ALA A C 1
ATOM 786 O O . ALA A 1 99 ? -4.102 -5.897 -1.561 1.00 95.94 99 ALA A O 1
ATOM 787 N N . TRP A 1 100 ? -2.808 -4.075 -1.665 1.00 95.12 100 TRP A N 1
ATOM 788 C CA . TRP A 1 100 ? -3.061 -3.724 -0.266 1.00 95.12 100 TRP A CA 1
ATOM 789 C C . TRP A 1 100 ? -4.462 -3.209 -0.020 1.00 95.12 100 TRP A C 1
ATOM 791 O O . TRP A 1 100 ? -5.053 -3.585 0.986 1.00 95.12 100 TRP A O 1
ATOM 801 N N . ILE A 1 101 ? -5.017 -2.391 -0.918 1.00 95.88 101 ILE A N 1
ATOM 802 C CA . ILE A 1 101 ? -6.409 -1.956 -0.783 1.00 95.88 101 ILE A CA 1
ATOM 803 C C . ILE A 1 101 ? -7.331 -3.180 -0.762 1.00 95.88 101 ILE A C 1
ATOM 805 O O . ILE A 1 101 ? -8.210 -3.256 0.094 1.00 95.88 101 ILE A O 1
ATOM 809 N N . ALA A 1 102 ? -7.101 -4.162 -1.638 1.00 95.94 102 A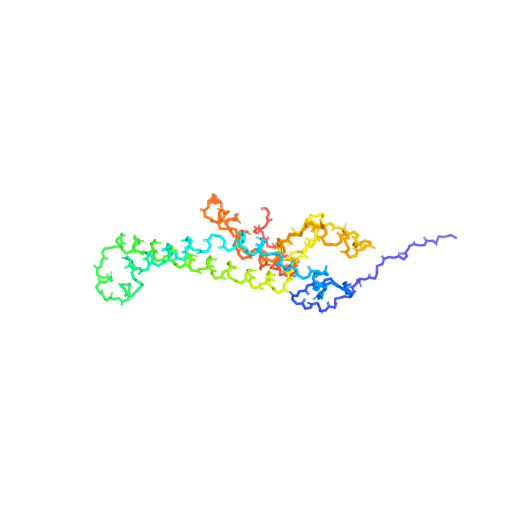LA A N 1
ATOM 810 C CA . ALA A 1 102 ? -7.864 -5.406 -1.665 1.00 95.94 102 ALA A CA 1
ATOM 811 C C . ALA A 1 102 ? -7.698 -6.222 -0.372 1.00 95.94 102 ALA A C 1
ATOM 813 O O . ALA A 1 102 ? -8.695 -6.666 0.195 1.00 95.94 102 ALA A O 1
ATOM 814 N N . ALA A 1 103 ? -6.467 -6.373 0.128 1.00 94.94 103 ALA A N 1
ATOM 815 C CA . ALA A 1 103 ? -6.200 -7.072 1.385 1.00 94.94 103 ALA A CA 1
ATOM 816 C C . ALA A 1 103 ? -6.904 -6.398 2.575 1.00 94.94 103 ALA A C 1
ATOM 818 O O . ALA A 1 103 ? -7.563 -7.063 3.372 1.00 94.94 103 ALA A O 1
ATOM 819 N N . GLU A 1 104 ? -6.835 -5.070 2.658 1.00 95.12 104 GLU A N 1
ATOM 820 C CA . GLU A 1 104 ? -7.509 -4.306 3.704 1.00 95.12 104 GLU A CA 1
ATOM 821 C C . GLU A 1 104 ? -9.032 -4.388 3.584 1.00 95.12 104 GLU A C 1
ATOM 823 O O . GLU A 1 104 ? -9.707 -4.577 4.591 1.00 95.12 104 GLU A O 1
ATOM 828 N N . CYS A 1 105 ? -9.587 -4.332 2.370 1.00 94.75 105 CYS A N 1
ATOM 829 C CA . CYS A 1 105 ? -11.017 -4.560 2.151 1.00 94.75 105 CYS A CA 1
ATOM 830 C C . CYS A 1 105 ? -11.443 -5.968 2.589 1.00 94.75 105 CYS A C 1
ATOM 832 O O . CYS A 1 105 ? -12.516 -6.112 3.170 1.00 94.75 105 CYS A O 1
ATOM 834 N N . GLY A 1 106 ? -10.604 -6.986 2.367 1.00 93.94 106 GLY A N 1
ATOM 835 C CA . GLY A 1 106 ? -10.826 -8.343 2.873 1.00 93.94 106 GLY A CA 1
ATOM 836 C C . GLY A 1 106 ? -10.891 -8.387 4.401 1.00 93.94 106 GLY A C 1
ATOM 837 O O . GLY A 1 106 ? -11.815 -8.976 4.963 1.00 93.94 106 GLY A O 1
ATOM 838 N N . CYS A 1 107 ? -9.977 -7.692 5.082 1.00 92.38 107 CYS A N 1
ATOM 839 C CA . CYS A 1 107 ? -10.010 -7.563 6.538 1.00 92.38 107 CYS A CA 1
ATOM 840 C C . CYS A 1 107 ? -11.258 -6.810 7.034 1.00 92.38 107 CYS A C 1
ATOM 842 O O . CYS A 1 107 ? -11.888 -7.263 7.987 1.00 92.38 107 CYS A O 1
ATOM 844 N N . ILE A 1 108 ? -11.657 -5.716 6.369 1.00 91.56 108 ILE A N 1
ATOM 845 C CA . ILE A 1 108 ? -12.890 -4.970 6.685 1.00 91.56 108 ILE A CA 1
ATOM 846 C C . ILE A 1 108 ? -14.121 -5.869 6.516 1.00 91.56 108 ILE A C 1
ATOM 848 O O . ILE A 1 108 ? -14.978 -5.906 7.396 1.00 91.56 108 ILE A O 1
ATOM 852 N N . ALA A 1 109 ? -14.209 -6.614 5.410 1.00 90.38 109 ALA A N 1
ATOM 853 C CA . ALA A 1 109 ? -15.325 -7.517 5.128 1.00 90.38 109 ALA A CA 1
ATOM 854 C C . ALA A 1 109 ? -15.444 -8.641 6.169 1.00 90.38 109 ALA A C 1
ATOM 856 O O . ALA A 1 10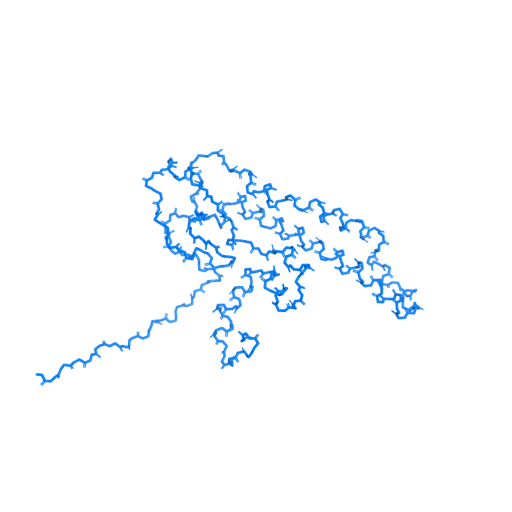9 ? -16.552 -9.040 6.519 1.00 90.38 109 ALA A O 1
ATOM 857 N N . ALA A 1 110 ? -14.311 -9.110 6.698 1.00 89.00 110 ALA A N 1
ATOM 858 C CA . ALA A 1 110 ? -14.253 -10.082 7.786 1.00 89.00 110 ALA A CA 1
ATOM 859 C C . ALA A 1 110 ? -14.487 -9.469 9.185 1.00 89.00 110 ALA A C 1
ATOM 861 O O . ALA A 1 110 ? -14.518 -10.200 10.171 1.00 89.00 110 ALA A O 1
ATOM 862 N N . GLY A 1 111 ? -14.643 -8.143 9.295 1.00 86.31 111 GLY A N 1
ATOM 863 C CA . GLY A 1 111 ? -14.831 -7.440 10.568 1.00 86.31 111 GLY A CA 1
ATOM 864 C C . GLY A 1 111 ? -13.550 -7.260 11.392 1.00 86.31 111 GLY A C 1
ATOM 865 O O . GLY A 1 111 ? -13.616 -6.874 12.558 1.00 86.31 111 GLY A O 1
ATOM 866 N N . PHE A 1 112 ? -12.373 -7.518 10.816 1.00 89.12 112 PHE A N 1
ATOM 867 C CA . PHE A 1 112 ? -11.104 -7.350 11.520 1.00 89.12 112 PHE A CA 1
ATOM 868 C C . PHE A 1 112 ? -10.710 -5.882 11.647 1.00 89.12 112 PHE A C 1
ATOM 870 O O . PHE A 1 112 ? -10.852 -5.091 10.719 1.00 89.12 112 PHE A O 1
ATOM 877 N N . GLY A 1 113 ? -10.137 -5.533 12.800 1.00 87.38 113 GLY A N 1
ATOM 878 C CA . GLY A 1 113 ? -9.591 -4.199 13.041 1.00 87.38 113 GLY A CA 1
ATOM 879 C C . GLY A 1 113 ? -10.633 -3.107 13.258 1.00 87.38 113 GLY A C 1
ATOM 880 O O . GLY A 1 113 ? -10.239 -1.945 13.300 1.00 87.38 113 GLY A O 1
ATOM 881 N N . ALA A 1 114 ? -11.912 -3.467 13.404 1.00 89.69 114 ALA A N 1
ATOM 882 C CA . ALA A 1 114 ? -12.979 -2.539 13.740 1.00 89.69 114 ALA A CA 1
ATOM 883 C C . ALA A 1 114 ? -12.850 -2.083 15.201 1.00 89.69 114 ALA A C 1
ATOM 885 O O . ALA A 1 114 ? -13.014 -2.881 16.128 1.00 89.69 114 ALA A O 1
ATOM 886 N N . TYR A 1 115 ? -12.598 -0.794 15.409 1.00 88.88 115 TYR A N 1
ATOM 887 C CA . TYR A 1 115 ? -12.587 -0.176 16.735 1.00 88.88 115 TYR A CA 1
ATOM 888 C C . TYR A 1 115 ? -13.483 1.061 16.758 1.00 88.88 115 TYR A C 1
ATOM 890 O O . TYR A 1 115 ? -13.576 1.752 15.746 1.00 88.88 115 TYR A O 1
ATOM 898 N N . PRO A 1 116 ? -14.139 1.383 17.888 1.00 89.06 116 PRO A N 1
ATOM 899 C CA . PRO A 1 116 ? -14.832 2.658 18.018 1.00 89.06 116 PRO A CA 1
ATOM 900 C C . PRO A 1 116 ? -13.851 3.809 17.780 1.00 89.06 116 PRO A C 1
ATOM 902 O O . PRO A 1 116 ? -12.749 3.784 18.330 1.00 89.06 116 PRO A O 1
ATOM 905 N N . VAL A 1 117 ? -14.263 4.851 17.052 1.00 88.62 117 VAL A N 1
ATOM 906 C CA . VAL A 1 117 ? -13.408 6.024 16.753 1.00 88.62 117 VAL A CA 1
ATOM 907 C C . VAL A 1 117 ? -12.808 6.645 18.029 1.00 88.62 117 VAL A C 1
ATOM 909 O O . VAL A 1 117 ? -11.670 7.120 18.048 1.00 88.62 117 VAL A O 1
ATOM 912 N N . ALA A 1 118 ? -13.542 6.585 19.145 1.00 87.44 118 ALA A N 1
ATOM 913 C CA . ALA A 1 118 ? -13.086 7.051 20.455 1.00 87.44 118 ALA A CA 1
ATOM 914 C C . ALA A 1 118 ? -11.819 6.334 20.970 1.00 87.44 118 ALA A C 1
ATOM 916 O O . ALA A 1 118 ? -11.060 6.917 21.746 1.00 87.44 118 ALA A O 1
ATOM 917 N N . ALA A 1 119 ? -11.559 5.102 20.526 1.00 87.62 119 ALA A N 1
ATOM 918 C CA . ALA A 1 119 ? -10.384 4.324 20.908 1.00 87.62 119 ALA A CA 1
ATOM 919 C C . ALA A 1 119 ? -9.086 4.814 20.234 1.00 87.62 119 ALA A C 1
ATOM 921 O O . ALA A 1 119 ? -7.995 4.387 20.630 1.00 87.62 119 ALA A O 1
ATOM 922 N N . LYS A 1 120 ? -9.188 5.719 19.241 1.00 90.12 120 LYS A N 1
ATOM 923 C CA . LYS A 1 120 ? -8.065 6.305 18.487 1.00 90.12 120 LYS A CA 1
ATOM 924 C C . LYS A 1 120 ? -7.071 5.235 18.042 1.00 90.12 120 LYS A C 1
ATOM 926 O O . LYS A 1 120 ? -5.906 5.241 18.460 1.00 90.12 120 LYS A O 1
ATOM 931 N N . ALA A 1 121 ? -7.556 4.265 17.276 1.00 91.00 121 ALA A N 1
ATOM 932 C CA . ALA A 1 121 ? -6.739 3.133 16.889 1.00 91.00 121 ALA A CA 1
ATOM 933 C C . ALA A 1 121 ? -5.595 3.550 15.948 1.00 91.00 121 ALA A C 1
ATOM 935 O O . ALA A 1 121 ? -5.672 4.562 15.249 1.00 91.00 121 ALA A O 1
ATOM 936 N N . ARG A 1 122 ? -4.494 2.792 15.958 1.00 92.00 122 ARG A N 1
ATOM 937 C CA . ARG A 1 122 ? -3.331 3.026 15.088 1.00 92.00 122 ARG A CA 1
ATOM 938 C C . ARG A 1 122 ? -2.977 1.771 14.308 1.00 92.00 122 ARG A C 1
ATOM 940 O O . ARG A 1 122 ? -3.054 0.670 14.850 1.00 92.00 122 ARG A O 1
ATOM 947 N N . ALA A 1 123 ? -2.495 1.962 13.081 1.00 93.31 123 ALA A N 1
ATOM 948 C CA . ALA A 1 123 ? -1.980 0.898 12.223 1.00 93.31 123 ALA A CA 1
ATOM 949 C C . ALA A 1 123 ? -1.013 -0.029 12.978 1.00 93.31 123 ALA A C 1
ATOM 951 O O . ALA A 1 123 ? -0.026 0.428 13.561 1.00 93.31 123 ALA A O 1
ATOM 952 N N . GLY A 1 124 ? -1.335 -1.324 13.011 1.00 91.06 124 GLY A N 1
ATOM 953 C CA . GLY A 1 124 ? -0.609 -2.375 13.732 1.00 91.06 124 GLY A CA 1
ATOM 954 C C . GLY A 1 124 ? -0.770 -2.352 15.257 1.00 91.06 124 GLY A C 1
ATOM 955 O O . GLY A 1 124 ? -0.758 -3.407 15.881 1.00 91.06 124 GLY A O 1
ATOM 956 N N . GLY A 1 125 ? -0.954 -1.175 15.860 1.00 88.88 125 GLY A N 1
ATOM 957 C CA . GLY A 1 125 ? -0.956 -0.991 17.312 1.00 88.88 125 GLY A CA 1
ATOM 958 C C . GLY A 1 125 ? -2.287 -1.161 18.026 1.00 88.88 125 GLY A C 1
ATOM 959 O O . GLY A 1 125 ? -2.288 -1.244 19.253 1.00 88.88 125 GLY A O 1
ATOM 960 N N . GLY A 1 126 ? -3.400 -1.217 17.297 1.00 90.88 126 GLY A N 1
ATOM 961 C CA . GLY A 1 126 ? -4.718 -1.336 17.912 1.00 90.88 126 GLY A CA 1
ATOM 962 C C . GLY A 1 126 ? -5.154 -0.049 18.632 1.00 90.88 126 GLY A C 1
ATOM 963 O O . GLY A 1 126 ? -4.664 1.038 18.302 1.00 90.88 126 GLY A O 1
ATOM 964 N N . PRO A 1 127 ? -6.094 -0.142 19.590 1.00 90.62 127 PRO A N 1
ATOM 965 C CA . PRO A 1 127 ? -6.653 1.007 20.294 1.00 90.62 127 PRO A CA 1
ATOM 966 C C . PRO A 1 127 ? -5.604 1.650 21.208 1.00 90.62 127 PRO A C 1
ATOM 968 O O . PRO A 1 127 ? -4.915 0.962 21.961 1.00 90.62 127 PRO A O 1
ATOM 971 N N . THR A 1 128 ? -5.490 2.979 21.162 1.00 90.12 128 THR A N 1
ATOM 972 C CA . THR A 1 128 ? -4.551 3.724 22.021 1.00 90.12 128 THR A CA 1
ATOM 973 C C . THR A 1 128 ? -5.209 4.284 23.275 1.00 90.12 128 THR A C 1
ATOM 975 O O . THR A 1 128 ? -4.522 4.533 24.265 1.00 90.12 128 THR A O 1
ATOM 978 N N . LEU A 1 129 ? -6.533 4.454 23.252 1.00 89.56 129 LEU A N 1
ATOM 979 C CA . LEU A 1 129 ? -7.337 4.860 24.398 1.00 89.56 129 LEU A CA 1
ATOM 980 C C . LEU A 1 129 ? -8.262 3.722 24.824 1.00 89.56 129 LEU A C 1
ATOM 982 O O . LEU A 1 129 ? -8.824 3.011 23.990 1.00 89.56 129 LEU A O 1
ATOM 986 N N . GLN A 1 130 ? -8.444 3.573 26.136 1.00 83.69 130 GLN A N 1
ATOM 987 C CA . GLN A 1 130 ? -9.450 2.667 26.676 1.00 83.69 130 GLN A CA 1
ATOM 988 C C . GLN A 1 130 ? -10.836 3.242 26.388 1.00 83.69 130 GLN A C 1
ATOM 990 O O . GLN A 1 130 ? -11.139 4.374 26.760 1.00 83.69 130 GLN A O 1
ATOM 995 N N . CYS A 1 131 ? -11.671 2.452 25.721 1.00 78.00 131 CYS A N 1
ATOM 996 C CA . CYS A 1 131 ? -13.065 2.779 25.479 1.00 78.00 131 CYS A CA 1
ATOM 997 C C . CYS A 1 131 ? -13.919 1.742 26.221 1.00 78.00 131 CYS A C 1
ATOM 999 O O . CYS A 1 131 ? -13.709 0.544 26.005 1.00 78.00 131 CYS A O 1
ATOM 1001 N N . PRO A 1 132 ? -14.825 2.156 27.125 1.00 78.00 132 PRO A N 1
ATOM 1002 C CA . PRO A 1 132 ? -15.699 1.213 27.803 1.00 78.00 132 PRO A CA 1
ATOM 1003 C C . PRO A 1 132 ? -16.585 0.491 26.778 1.00 78.00 132 PRO A C 1
ATOM 1005 O O . PRO A 1 132 ? -16.997 1.100 25.786 1.00 78.00 132 PRO A O 1
ATOM 1008 N N . PRO A 1 133 ? -16.886 -0.801 26.996 1.00 78.25 133 PRO A N 1
ATOM 1009 C CA . PRO A 1 133 ? -17.763 -1.536 26.102 1.00 78.25 133 PRO A CA 1
ATOM 1010 C C . PRO A 1 133 ? -19.151 -0.875 26.063 1.00 78.25 133 PRO A C 1
ATOM 1012 O O . PRO A 1 133 ? -19.600 -0.311 27.068 1.00 78.25 133 PRO A O 1
ATOM 1015 N N . PRO A 1 134 ? -19.846 -0.925 24.914 1.00 79.38 134 PRO A N 1
ATOM 1016 C CA . PRO A 1 134 ? -21.186 -0.370 24.810 1.00 79.38 134 PRO A CA 1
ATOM 1017 C C . PRO A 1 134 ? -22.116 -1.053 25.820 1.00 79.38 134 PRO A C 1
ATOM 1019 O O . PRO A 1 134 ? -22.126 -2.272 25.954 1.00 79.38 134 PRO A O 1
ATOM 1022 N N . SER A 1 135 ? -22.916 -0.249 26.526 1.00 79.75 135 SER A N 1
ATOM 1023 C CA . SER A 1 135 ? -23.847 -0.733 27.561 1.00 79.75 135 SER A CA 1
ATOM 1024 C C . SER A 1 135 ? -25.037 -1.517 26.998 1.00 79.75 135 SER A C 1
ATOM 1026 O O . SER A 1 135 ? -25.721 -2.201 27.751 1.00 79.75 135 SER A O 1
ATOM 1028 N N . SER A 1 136 ? -25.298 -1.416 25.693 1.00 81.62 136 SER A N 1
ATOM 1029 C CA . SER A 1 136 ? -26.352 -2.152 24.994 1.00 81.62 136 SER A CA 1
ATOM 1030 C C . SER A 1 136 ? -25.974 -2.392 23.524 1.00 81.62 136 SER A C 1
ATOM 1032 O O . SER A 1 136 ? -25.177 -1.629 22.963 1.00 81.62 136 SER A O 1
ATOM 1034 N N . PRO A 1 137 ? -26.548 -3.417 22.865 1.00 77.88 137 PRO A N 1
ATOM 1035 C CA . PRO A 1 137 ? -26.336 -3.666 21.437 1.00 77.88 137 PRO A CA 1
ATOM 1036 C C . PRO A 1 137 ? -26.837 -2.517 20.546 1.00 77.88 137 PRO A C 1
ATOM 1038 O O . PRO A 1 137 ? -26.223 -2.227 19.526 1.00 77.88 137 PRO A O 1
ATOM 1041 N N . GLU A 1 138 ? -27.887 -1.799 20.953 1.00 79.88 138 GLU A N 1
ATOM 1042 C CA . GLU A 1 138 ? -28.378 -0.609 20.238 1.00 79.88 138 GLU A CA 1
ATOM 1043 C C . GLU A 1 138 ? -27.336 0.513 20.222 1.00 79.88 138 GLU A C 1
ATOM 1045 O O . GLU A 1 138 ? -27.067 1.113 19.179 1.00 79.88 138 GLU A O 1
ATOM 1050 N N . LYS A 1 139 ? -26.679 0.753 21.366 1.00 77.81 139 LYS A N 1
ATOM 1051 C CA . LYS A 1 139 ? -25.568 1.707 21.436 1.00 77.81 139 LYS A CA 1
ATOM 1052 C C . LYS A 1 139 ? -24.389 1.236 20.593 1.00 77.81 139 LYS A C 1
ATOM 1054 O O . LYS A 1 139 ? -23.791 2.060 19.910 1.00 77.81 139 LYS A O 1
ATOM 1059 N N . ALA A 1 140 ? -24.096 -0.066 20.585 1.00 75.31 140 ALA A N 1
ATOM 1060 C CA . ALA A 1 140 ? -23.062 -0.635 19.722 1.00 75.31 140 ALA A CA 1
ATOM 1061 C C . ALA A 1 140 ? -23.343 -0.375 18.232 1.00 75.31 140 ALA A C 1
ATOM 1063 O O . ALA A 1 140 ? -22.444 0.044 17.513 1.00 75.31 140 ALA A O 1
ATOM 1064 N N . ALA A 1 141 ? -24.590 -0.534 17.780 1.00 75.25 141 ALA A N 1
ATOM 1065 C CA . ALA A 1 141 ? -24.978 -0.268 16.393 1.00 75.25 141 ALA A CA 1
ATOM 1066 C C . ALA A 1 141 ? -24.915 1.225 16.016 1.00 75.25 141 ALA A C 1
ATOM 1068 O O . ALA A 1 141 ? -24.691 1.558 14.853 1.00 75.25 141 ALA A O 1
ATOM 1069 N N . SER A 1 142 ? -25.103 2.124 16.989 1.00 79.38 142 SER A N 1
ATOM 1070 C CA . SER A 1 142 ? -25.008 3.577 16.783 1.00 79.38 142 SER A CA 1
ATOM 1071 C C . SER A 1 142 ? -23.574 4.123 16.775 1.00 79.38 142 SER A C 1
ATOM 1073 O O . SER A 1 142 ? -23.360 5.259 16.354 1.00 79.38 142 SER A O 1
ATOM 1075 N N . LEU A 1 143 ? -22.596 3.346 17.255 1.00 82.75 143 LEU A N 1
ATOM 1076 C CA . LEU A 1 143 ? -21.203 3.778 17.321 1.00 82.75 143 LEU A CA 1
ATOM 1077 C C . LEU A 1 143 ? -20.560 3.789 15.933 1.00 82.75 143 LEU A C 1
ATOM 1079 O O . LEU A 1 143 ? -20.717 2.867 15.135 1.00 82.75 143 LEU A O 1
ATOM 1083 N N . GLU A 1 144 ? -19.774 4.829 15.671 1.00 85.44 144 GLU A N 1
ATOM 1084 C CA . GLU A 1 144 ? -18.913 4.876 14.497 1.00 85.44 144 GLU A CA 1
ATOM 1085 C C . GLU A 1 144 ? -17.636 4.069 14.757 1.00 85.44 144 GLU A C 1
ATOM 1087 O O . GLU A 1 144 ? -16.963 4.246 15.780 1.00 85.44 144 GLU A O 1
ATOM 1092 N N . TYR A 1 145 ? -17.307 3.190 13.811 1.00 87.19 145 TYR A N 1
ATOM 1093 C CA . TYR A 1 145 ? -16.114 2.352 13.849 1.00 87.19 145 TYR A CA 1
ATOM 1094 C C . TYR A 1 145 ? -15.106 2.797 12.790 1.00 87.19 145 TYR A C 1
ATOM 1096 O O . TYR A 1 145 ? -15.469 3.022 11.631 1.00 87.19 145 TYR A O 1
ATOM 1104 N N . ASP A 1 146 ? -13.836 2.866 13.182 1.00 89.50 146 ASP A N 1
ATOM 1105 C CA . ASP A 1 146 ? -12.697 2.981 12.281 1.00 89.50 146 ASP A CA 1
ATOM 1106 C C . ASP A 1 146 ? -12.020 1.618 12.065 1.00 89.50 146 ASP A C 1
ATOM 1108 O O . ASP A 1 146 ? -12.208 0.670 12.829 1.00 89.50 146 ASP A O 1
ATOM 1112 N N . TYR A 1 147 ? -11.248 1.531 10.982 1.00 92.25 147 TYR A N 1
ATOM 1113 C CA . TYR A 1 147 ? -10.458 0.356 10.605 1.00 92.25 147 TYR A CA 1
ATOM 1114 C C . TYR A 1 147 ? -8.967 0.708 10.515 1.00 92.25 147 TYR A C 1
ATOM 1116 O O . TYR A 1 147 ? -8.196 0.066 9.802 1.00 92.25 147 TYR A O 1
ATOM 1124 N N . GLU A 1 148 ? -8.531 1.749 11.230 1.00 92.81 148 GLU A N 1
ATOM 1125 C CA . GLU A 1 148 ? -7.160 2.265 11.117 1.00 92.81 148 GLU A CA 1
ATOM 1126 C C . GLU A 1 148 ? -6.116 1.249 11.602 1.00 92.81 148 GLU A C 1
ATOM 1128 O O . GLU A 1 148 ? -4.970 1.281 11.162 1.00 92.81 148 GLU A O 1
ATOM 1133 N N . THR A 1 149 ? -6.503 0.285 12.444 1.00 93.62 149 THR A N 1
ATOM 1134 C CA . THR A 1 149 ? -5.592 -0.770 12.927 1.00 93.62 149 THR A CA 1
ATOM 1135 C C . THR A 1 149 ? -5.048 -1.655 11.810 1.00 93.62 149 THR A C 1
ATOM 1137 O O . THR A 1 149 ? -3.886 -2.061 11.863 1.00 93.62 149 THR A O 1
ATOM 1140 N N . ILE A 1 150 ? -5.871 -1.957 10.805 1.00 93.88 150 ILE A N 1
ATOM 1141 C CA . ILE A 1 150 ? -5.500 -2.823 9.675 1.00 93.88 150 ILE A CA 1
ATOM 1142 C C . ILE A 1 150 ? -4.968 -2.028 8.480 1.00 93.88 150 ILE A C 1
ATOM 1144 O O . ILE A 1 150 ? -4.554 -2.626 7.489 1.00 93.88 150 ILE A O 1
ATOM 1148 N N . ARG A 1 151 ? -4.954 -0.691 8.563 1.00 94.44 151 ARG A N 1
ATOM 1149 C CA . ARG A 1 151 ? -4.435 0.167 7.501 1.00 94.44 151 ARG A CA 1
ATOM 1150 C C . ARG A 1 151 ? -2.947 -0.094 7.314 1.00 94.44 151 ARG A C 1
ATOM 1152 O O . ARG A 1 151 ? -2.146 0.121 8.222 1.00 94.44 151 ARG A O 1
ATOM 1159 N N . ASN A 1 152 ? -2.574 -0.544 6.124 1.00 94.12 152 ASN A N 1
ATOM 1160 C CA . ASN A 1 152 ? -1.217 -0.956 5.808 1.00 94.12 152 ASN A CA 1
ATOM 1161 C C . ASN A 1 152 ? -0.530 -0.032 4.796 1.00 94.12 152 ASN A C 1
ATOM 1163 O O . ASN A 1 152 ? 0.699 0.006 4.762 1.00 94.12 152 ASN A O 1
ATOM 1167 N N . ILE A 1 153 ? -1.287 0.732 4.007 1.00 94.06 153 ILE A N 1
ATOM 1168 C CA . ILE A 1 153 ? -0.729 1.717 3.072 1.00 94.06 153 ILE A CA 1
ATOM 1169 C C . ILE A 1 153 ? -1.424 3.081 3.168 1.00 94.06 153 ILE A C 1
ATOM 1171 O O . ILE A 1 153 ? -2.658 3.186 3.177 1.00 94.06 153 ILE A O 1
ATOM 1175 N N . ASP A 1 154 ? -0.625 4.147 3.175 1.00 93.88 154 ASP A N 1
ATOM 1176 C CA . ASP A 1 154 ? -1.071 5.509 2.885 1.00 93.88 154 ASP A CA 1
ATOM 1177 C C . ASP A 1 154 ? -0.471 5.985 1.556 1.00 93.88 154 ASP A C 1
ATOM 1179 O O . ASP A 1 154 ? 0.671 6.435 1.502 1.00 93.88 154 ASP A O 1
ATOM 1183 N N . CYS A 1 155 ? -1.238 5.858 0.468 1.00 92.19 155 CYS A N 1
ATOM 1184 C CA . CYS A 1 155 ? -0.751 6.143 -0.886 1.00 92.19 155 CYS A CA 1
ATOM 1185 C C . CYS A 1 155 ? -0.311 7.607 -1.027 1.00 92.19 155 CYS A C 1
ATOM 1187 O O . CYS A 1 155 ? 0.781 7.875 -1.517 1.00 92.19 155 CYS A O 1
ATOM 1189 N N . TYR A 1 156 ? -1.110 8.549 -0.511 1.00 90.88 156 TYR A N 1
ATOM 1190 C CA . TYR A 1 156 ? -0.796 9.976 -0.591 1.00 90.88 156 TYR A CA 1
ATOM 1191 C C . TYR A 1 156 ? 0.491 10.306 0.171 1.00 90.88 156 TYR A C 1
ATOM 1193 O O . TYR A 1 156 ? 1.411 10.906 -0.385 1.00 90.88 156 TYR A O 1
ATOM 1201 N N . GLY A 1 157 ? 0.591 9.856 1.426 1.00 90.56 157 GLY A N 1
ATOM 1202 C CA . GLY A 1 157 ? 1.800 10.039 2.227 1.00 90.56 157 GLY A CA 1
ATOM 1203 C C . GLY A 1 157 ? 3.032 9.384 1.597 1.00 90.56 157 GLY A C 1
ATOM 1204 O O . GLY A 1 157 ? 4.118 9.949 1.661 1.00 90.56 157 GLY A O 1
ATOM 1205 N N . THR A 1 158 ? 2.876 8.228 0.947 1.00 90.50 158 THR A N 1
ATOM 1206 C CA . THR A 1 158 ? 3.994 7.511 0.312 1.00 90.50 158 THR A CA 1
ATOM 1207 C C . THR A 1 158 ? 4.468 8.195 -0.977 1.00 90.50 158 THR A C 1
ATOM 1209 O O . THR A 1 158 ? 5.660 8.146 -1.281 1.00 90.50 158 THR A O 1
ATOM 1212 N N . ASP A 1 159 ? 3.568 8.790 -1.766 1.00 89.50 159 ASP A N 1
ATOM 1213 C CA . ASP A 1 159 ? 3.907 9.424 -3.052 1.00 89.50 159 ASP A CA 1
ATOM 1214 C C . ASP A 1 159 ? 4.437 10.852 -2.897 1.00 89.50 159 ASP A C 1
ATOM 1216 O O . ASP A 1 159 ? 5.330 11.259 -3.637 1.00 89.50 159 ASP A O 1
ATOM 1220 N N . PHE A 1 160 ? 3.918 11.603 -1.923 1.00 90.94 160 PHE A N 1
ATOM 1221 C CA . PHE A 1 160 ? 4.195 13.037 -1.791 1.00 90.94 160 PHE A CA 1
ATOM 1222 C C . PHE A 1 160 ? 5.062 13.394 -0.577 1.00 90.94 160 PHE A C 1
ATOM 1224 O O . PHE A 1 160 ? 5.280 14.575 -0.294 1.00 90.94 160 PHE A O 1
ATOM 1231 N N . CYS A 1 161 ? 5.588 12.409 0.159 1.00 88.75 161 CYS A N 1
ATOM 1232 C CA . CYS A 1 161 ? 6.557 12.694 1.212 1.00 88.75 161 CYS A CA 1
ATOM 1233 C C . CYS A 1 161 ? 7.870 13.237 0.631 1.00 88.75 161 CYS A C 1
ATOM 1235 O O . CYS A 1 161 ? 8.438 12.683 -0.306 1.00 88.75 161 CYS A O 1
ATOM 1237 N N . VAL A 1 162 ? 8.412 14.276 1.265 1.00 89.50 162 VAL A N 1
ATOM 1238 C CA . VAL A 1 162 ? 9.717 14.848 0.888 1.00 89.50 162 VAL A CA 1
ATOM 1239 C C . VAL A 1 162 ? 10.876 14.012 1.441 1.00 89.50 162 VAL A C 1
ATOM 1241 O O . VAL A 1 162 ? 11.946 13.935 0.845 1.00 89.50 162 VAL A O 1
ATOM 1244 N N . ARG A 1 163 ? 10.684 13.378 2.605 1.00 90.38 163 ARG A N 1
ATOM 1245 C CA . ARG A 1 163 ? 11.728 12.613 3.294 1.00 90.38 163 ARG A CA 1
ATOM 1246 C C . ARG A 1 163 ? 11.498 11.120 3.113 1.00 90.38 163 ARG A C 1
ATOM 1248 O O . ARG A 1 163 ? 10.439 10.612 3.474 1.00 90.38 163 ARG A O 1
ATOM 1255 N N . VAL A 1 164 ? 12.539 10.399 2.698 1.00 84.19 164 VAL A N 1
ATOM 1256 C CA . VAL A 1 164 ? 12.522 8.928 2.557 1.00 84.19 164 VAL A CA 1
ATOM 1257 C C . VAL A 1 164 ? 12.068 8.238 3.848 1.00 84.19 164 VAL A C 1
ATOM 1259 O O . VAL A 1 164 ? 11.268 7.306 3.810 1.00 84.19 164 VAL A O 1
ATOM 1262 N N . ARG A 1 165 ? 12.515 8.741 5.008 1.00 83.88 165 ARG A N 1
ATOM 1263 C CA . ARG A 1 165 ? 12.110 8.231 6.327 1.00 83.88 165 ARG A CA 1
ATOM 1264 C C . ARG A 1 165 ? 10.598 8.293 6.545 1.00 83.88 165 ARG A C 1
ATOM 1266 O O . ARG A 1 165 ? 10.043 7.394 7.169 1.00 83.88 165 ARG A O 1
ATOM 1273 N N . ASP A 1 166 ? 9.950 9.347 6.061 1.00 86.12 166 ASP A N 1
ATOM 1274 C CA . ASP A 1 166 ? 8.506 9.512 6.211 1.00 86.12 166 ASP A CA 1
ATOM 1275 C C . ASP A 1 166 ? 7.778 8.565 5.244 1.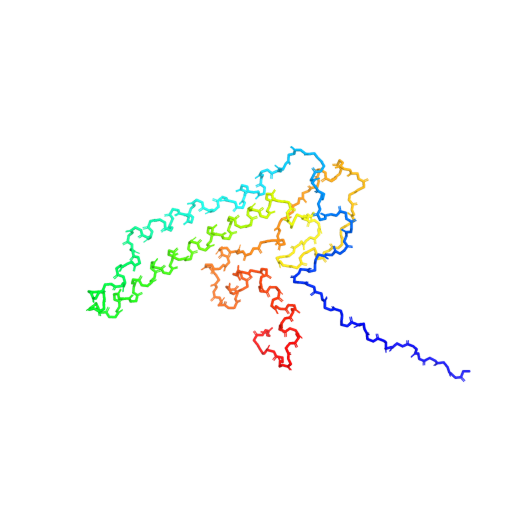00 86.12 166 ASP A C 1
ATOM 1277 O O . ASP A 1 166 ? 6.874 7.853 5.670 1.00 86.12 166 ASP A O 1
ATOM 1281 N N . GLY A 1 167 ? 8.263 8.423 4.005 1.00 86.19 167 GLY A N 1
ATOM 1282 C CA . GLY A 1 167 ? 7.749 7.437 3.045 1.00 86.19 167 GLY A CA 1
ATOM 1283 C C . GLY A 1 167 ? 7.780 5.999 3.570 1.00 86.19 167 GLY A C 1
ATOM 1284 O O . GLY A 1 167 ? 6.798 5.270 3.445 1.00 86.19 167 GLY A O 1
ATOM 1285 N N . MET A 1 168 ? 8.862 5.609 4.254 1.00 86.81 168 MET A N 1
ATOM 1286 C CA . MET A 1 168 ? 8.958 4.290 4.895 1.00 86.81 168 MET A CA 1
ATOM 1287 C C . MET A 1 168 ? 7.890 4.057 5.969 1.00 86.81 168 MET A C 1
ATOM 1289 O O . MET A 1 168 ? 7.510 2.913 6.187 1.00 86.81 168 MET A O 1
ATOM 1293 N N . ARG A 1 169 ? 7.403 5.108 6.643 1.00 88.31 169 ARG A N 1
ATOM 1294 C CA . ARG A 1 169 ? 6.363 4.992 7.682 1.00 88.31 169 ARG A CA 1
ATOM 1295 C C . ARG A 1 169 ? 4.963 4.825 7.103 1.00 88.31 169 ARG A C 1
ATOM 1297 O O . ARG A 1 169 ? 4.109 4.274 7.787 1.00 88.31 169 ARG A O 1
ATOM 1304 N N . TYR A 1 170 ? 4.736 5.300 5.881 1.00 92.56 170 TYR A N 1
ATOM 1305 C CA . TYR A 1 170 ? 3.453 5.203 5.179 1.00 92.56 170 TYR A CA 1
ATOM 1306 C C . TYR A 1 170 ? 3.294 3.891 4.401 1.00 92.56 170 TYR A C 1
ATOM 1308 O O . TYR A 1 170 ? 2.172 3.498 4.081 1.00 92.56 170 TYR A O 1
ATOM 1316 N N . TRP A 1 171 ? 4.404 3.192 4.153 1.00 91.81 171 TRP A N 1
ATOM 1317 C CA . TRP A 1 171 ? 4.476 1.926 3.428 1.00 91.81 171 TRP A CA 1
ATOM 1318 C C . TRP A 1 171 ? 4.542 0.725 4.378 1.00 91.81 171 TRP A C 1
ATOM 1320 O O . TRP A 1 171 ? 5.436 0.645 5.220 1.00 91.81 171 TRP A O 1
ATOM 1330 N N . ASN A 1 172 ? 3.639 -0.249 4.217 1.00 92.88 172 ASN A N 1
ATOM 1331 C CA . ASN A 1 172 ? 3.514 -1.408 5.114 1.00 92.88 172 ASN A CA 1
ATOM 1332 C C . ASN A 1 172 ? 3.435 -1.004 6.601 1.00 92.88 172 ASN A C 1
ATOM 1334 O O . ASN A 1 172 ? 4.165 -1.523 7.446 1.00 92.88 172 ASN A O 1
ATOM 1338 N N . MET A 1 173 ? 2.556 -0.052 6.917 1.00 93.81 173 MET A N 1
ATOM 1339 C CA . MET A 1 173 ? 2.452 0.602 8.226 1.00 93.81 173 MET A CA 1
ATOM 1340 C C . MET A 1 173 ? 2.356 -0.394 9.393 1.00 93.81 173 MET A C 1
ATOM 1342 O O . MET A 1 173 ? 3.009 -0.212 10.421 1.00 93.81 173 MET A O 1
ATOM 1346 N N . THR A 1 174 ? 1.587 -1.476 9.229 1.00 93.69 174 THR A N 1
ATOM 1347 C CA . THR A 1 174 ? 1.419 -2.501 10.273 1.00 93.69 174 THR A CA 1
ATOM 1348 C C . THR A 1 174 ? 2.709 -3.292 10.516 1.00 93.69 174 THR A C 1
ATOM 1350 O O . THR A 1 174 ? 3.077 -3.546 11.664 1.00 93.69 174 THR A O 1
ATOM 1353 N N . VAL A 1 175 ? 3.457 -3.597 9.451 1.00 93.06 175 VAL A N 1
ATOM 1354 C CA . VAL A 1 175 ? 4.767 -4.260 9.524 1.00 93.06 175 VAL A CA 1
ATOM 1355 C C . VAL A 1 175 ? 5.797 -3.335 10.161 1.00 93.06 175 VAL A C 1
ATOM 1357 O O . VAL A 1 175 ? 6.565 -3.775 11.012 1.00 93.06 175 VAL A O 1
ATOM 1360 N N . GLN A 1 176 ? 5.797 -2.048 9.806 1.00 92.69 176 GLN A N 1
ATOM 1361 C CA . GLN A 1 176 ? 6.689 -1.061 10.422 1.00 92.69 176 GLN A CA 1
ATOM 1362 C C . GLN A 1 176 ? 6.436 -0.938 11.922 1.00 92.69 176 GLN A C 1
ATOM 1364 O O . GLN A 1 176 ? 7.379 -0.902 12.716 1.00 92.69 176 GLN A O 1
ATOM 1369 N N . TRP A 1 17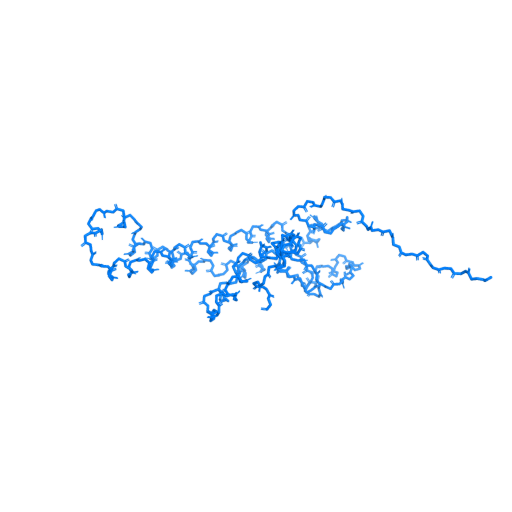7 ? 5.163 -0.922 12.325 1.00 92.25 177 TRP A N 1
ATOM 1370 C CA . TRP A 1 177 ? 4.802 -0.951 13.735 1.00 92.25 177 TRP A CA 1
ATOM 1371 C C . TRP A 1 177 ? 5.322 -2.223 14.417 1.00 92.25 177 TRP A C 1
ATOM 1373 O O . TRP A 1 177 ? 5.957 -2.130 15.469 1.00 92.25 177 TRP A O 1
ATOM 1383 N N . TRP A 1 178 ? 5.120 -3.390 13.800 1.00 92.94 178 TRP A N 1
ATOM 1384 C CA . TRP A 1 178 ? 5.582 -4.673 14.331 1.00 92.94 178 TRP A CA 1
ATOM 1385 C C . TRP A 1 178 ? 7.109 -4.708 14.500 1.00 92.94 178 TRP A C 1
ATOM 1387 O O . TRP A 1 178 ? 7.604 -5.011 15.587 1.00 92.94 178 TRP A O 1
ATOM 1397 N N . LEU A 1 179 ? 7.865 -4.303 13.475 1.00 91.56 179 LEU A N 1
ATOM 1398 C CA . LEU A 1 179 ? 9.326 -4.202 13.531 1.00 91.56 179 LEU A CA 1
ATOM 1399 C C . LEU A 1 179 ? 9.777 -3.278 14.668 1.00 91.56 179 LEU A C 1
ATOM 1401 O O . LEU A 1 179 ? 10.664 -3.634 15.446 1.00 91.56 179 LEU A O 1
ATOM 1405 N N . ALA A 1 180 ? 9.130 -2.121 14.816 1.00 88.94 180 ALA A N 1
ATOM 1406 C CA . ALA A 1 180 ? 9.449 -1.171 15.873 1.00 88.94 180 ALA A CA 1
ATOM 1407 C C . ALA A 1 180 ? 9.169 -1.719 17.279 1.00 88.94 180 ALA A C 1
ATOM 1409 O O . ALA A 1 180 ? 9.932 -1.427 18.199 1.00 88.94 180 ALA A O 1
ATOM 1410 N N . GLN A 1 181 ? 8.098 -2.493 17.477 1.00 88.94 181 GLN A N 1
ATOM 1411 C CA . GLN A 1 181 ? 7.779 -3.048 18.795 1.00 88.94 181 GLN A CA 1
ATOM 1412 C C . GLN A 1 181 ? 8.638 -4.254 19.161 1.00 88.94 181 GLN A C 1
ATOM 1414 O O . GLN A 1 181 ? 9.103 -4.337 20.297 1.00 88.94 181 GLN A O 1
ATOM 1419 N N . TYR A 1 182 ? 8.830 -5.176 18.220 1.00 88.44 182 TYR A N 1
ATOM 1420 C CA . TYR A 1 182 ? 9.342 -6.509 18.530 1.00 88.44 182 TYR A CA 1
ATOM 1421 C C . TYR A 1 182 ? 10.799 -6.718 18.149 1.00 88.44 182 TYR A C 1
ATOM 1423 O O . TYR A 1 182 ? 11.457 -7.539 18.781 1.00 88.44 182 TYR A O 1
ATOM 1431 N N . ILE A 1 183 ? 11.310 -5.984 17.158 1.00 89.19 183 ILE A N 1
ATOM 1432 C CA . ILE A 1 183 ? 12.672 -6.171 16.645 1.00 89.19 183 ILE A CA 1
ATOM 1433 C C . ILE A 1 183 ? 13.576 -5.023 17.086 1.00 89.19 183 ILE A C 1
ATOM 1435 O O . ILE A 1 183 ? 14.584 -5.241 17.748 1.00 89.19 183 ILE A O 1
ATOM 1439 N N . TYR A 1 184 ? 13.223 -3.774 16.783 1.00 86.00 184 TYR A N 1
ATOM 1440 C CA . TYR A 1 184 ? 14.133 -2.649 17.035 1.00 86.00 184 TYR A CA 1
ATOM 1441 C C . TYR A 1 184 ? 14.299 -2.323 18.521 1.00 86.00 184 TYR A C 1
ATOM 1443 O O . TYR A 1 184 ? 15.374 -1.908 18.940 1.00 86.00 184 TYR A O 1
ATOM 1451 N N . LYS A 1 185 ? 13.261 -2.542 19.336 1.00 82.12 185 LYS A N 1
ATOM 1452 C CA . LYS A 1 185 ? 13.346 -2.371 20.795 1.00 82.12 185 LYS A CA 1
ATOM 1453 C C . LYS A 1 185 ? 14.109 -3.491 21.500 1.00 82.12 185 LYS A C 1
ATOM 1455 O O . LYS A 1 185 ? 14.645 -3.252 22.576 1.00 82.12 185 LYS A O 1
ATOM 1460 N N . SER A 1 186 ? 14.120 -4.692 20.925 1.00 80.38 186 SER A N 1
ATOM 1461 C CA . SER A 1 186 ? 14.794 -5.870 21.481 1.00 80.38 186 SER A CA 1
ATOM 1462 C C . SER A 1 186 ? 16.219 -6.043 20.944 1.00 80.38 186 SER A C 1
ATOM 1464 O O . SER A 1 186 ? 16.980 -6.845 21.482 1.00 80.38 186 SER A O 1
ATOM 1466 N N . ALA A 1 187 ? 16.597 -5.289 19.906 1.00 80.12 187 ALA A N 1
ATOM 1467 C CA . ALA A 1 187 ? 17.918 -5.363 19.307 1.00 80.12 187 ALA A CA 1
ATOM 1468 C C . ALA A 1 187 ? 19.016 -4.923 20.302 1.00 80.12 187 ALA A C 1
ATOM 1470 O O . ALA A 1 187 ? 18.906 -3.856 20.913 1.00 80.12 187 ALA A O 1
ATOM 1471 N N . PRO A 1 188 ? 20.109 -5.701 20.438 1.00 74.31 188 PRO A N 1
ATOM 1472 C CA . PRO A 1 188 ? 21.179 -5.426 21.403 1.00 74.31 188 PRO A CA 1
ATOM 1473 C C . PRO A 1 188 ? 21.981 -4.157 21.078 1.00 74.31 188 PRO A C 1
ATOM 1475 O O . PRO A 1 188 ? 22.561 -3.542 21.969 1.00 74.31 188 PRO A O 1
ATOM 1478 N N . ALA A 1 189 ? 21.982 -3.721 19.817 1.00 69.62 189 ALA A N 1
ATOM 1479 C CA . ALA A 1 189 ? 22.486 -2.415 19.421 1.00 69.62 189 ALA A CA 1
ATOM 1480 C C . ALA A 1 189 ? 21.310 -1.435 19.322 1.00 69.62 189 ALA A C 1
ATOM 1482 O O . ALA A 1 189 ? 20.392 -1.652 18.530 1.00 69.62 189 ALA A O 1
ATOM 1483 N N . ARG A 1 190 ? 21.343 -0.329 20.084 1.00 59.41 190 ARG A N 1
ATOM 1484 C CA . ARG A 1 190 ? 20.407 0.791 19.888 1.00 59.41 190 ARG A CA 1
ATOM 1485 C C . ARG A 1 190 ? 20.557 1.276 18.447 1.00 59.41 190 ARG A C 1
ATOM 1487 O O . ARG A 1 190 ? 21.544 1.926 18.114 1.00 59.41 190 ARG A O 1
ATOM 1494 N N . SER A 1 191 ? 19.602 0.943 17.582 1.00 55.47 191 SER A N 1
ATOM 1495 C CA . SER A 1 191 ? 19.635 1.364 16.185 1.00 55.47 191 SER A CA 1
ATOM 1496 C C . SER A 1 191 ? 19.579 2.894 16.126 1.00 55.47 191 SER A C 1
ATOM 1498 O O . SER A 1 191 ? 18.537 3.493 16.395 1.00 55.47 191 SER A O 1
ATOM 1500 N N . TYR A 1 192 ? 20.695 3.529 15.765 1.00 53.41 192 TYR A N 1
ATOM 1501 C CA . TYR A 1 192 ? 20.847 4.987 15.643 1.00 53.41 192 TYR A CA 1
ATOM 1502 C C . TYR A 1 192 ? 19.896 5.637 14.614 1.00 53.41 192 TYR A C 1
ATOM 1504 O O . TYR A 1 192 ? 19.792 6.856 14.549 1.00 53.41 192 TYR A O 1
ATOM 1512 N N . VAL A 1 193 ? 19.171 4.835 13.831 1.00 51.75 193 VAL A N 1
ATOM 1513 C CA . VAL A 1 193 ? 18.336 5.261 12.696 1.00 51.75 193 VAL A CA 1
ATOM 1514 C C . VAL A 1 193 ? 16.988 5.883 13.120 1.00 51.75 193 VAL A C 1
ATOM 1516 O O . VAL A 1 193 ? 16.295 6.473 12.295 1.00 51.75 193 VAL A O 1
ATOM 1519 N N . LEU A 1 194 ? 16.604 5.805 14.402 1.00 47.44 194 LEU A N 1
ATOM 1520 C CA . LEU A 1 194 ? 15.288 6.258 14.888 1.00 47.44 194 LEU A CA 1
ATOM 1521 C C . LEU A 1 194 ? 15.302 7.499 15.802 1.00 47.44 194 LEU A C 1
ATOM 1523 O O . LEU A 1 194 ? 14.300 7.743 16.474 1.00 47.44 194 LEU A O 1
ATOM 1527 N N . ARG A 1 195 ? 16.381 8.295 15.820 1.00 40.56 195 ARG A N 1
ATOM 1528 C CA . ARG A 1 195 ? 16.369 9.602 16.506 1.00 40.56 195 ARG A CA 1
ATOM 1529 C C . ARG A 1 195 ? 15.815 10.727 15.623 1.00 40.56 195 ARG A C 1
ATOM 1531 O O . ARG A 1 195 ? 16.011 10.704 14.384 1.00 40.56 195 ARG A O 1
#

InterPro domains:
  IPR004299 Membrane bound O-acyl transferase, MBOAT [PF03062] (54-187)
  IPR049941 Lysophospholipid acyltransferase 7/Porcupine-like [PTHR13906] (37-187)

pLDDT: mean 78.33, std 22.54, range [26.94, 97.12]

Organism: Sapajus apella (NCBI:txid9515)